Protein AF-A0A2Z6NUK2-F1 (afdb_monomer)

Radius of gyration: 23.79 Å; Cα contacts (8 Å, |Δi|>4): 166; chains: 1; bounding box: 54×55×74 Å

Foldseek 3Di:
DLVVVLVVCQVPPLEEAEAEQVLVLQFDDDPPDDPVSVVVNVVNVVSLVVQVPDPPRNYHYHYYHLCPVRGDPVVVVSCPDDDDDAADDLVRQLVLLCVLCVPFQADPPAPSSVLSVLCPQDHSVNSNVLVVQLVVPQVVVQVVCVVVVHDDDDRHHRYNVSSVVSSVVDDDPNPSNVVVVVVDDDDDDDDCVVVRVVVVVVVVVCVVVVSVVVVPPVVDDD

Nearest PDB structures (foldseek):
  8vxt-assembly1_A  TM=8.310E-01  e=5.175E-15  Mus musculus
  7upt-assembly1_E  TM=9.166E-01  e=1.001E-12  Homo sapiens
  8dav-assembly1_E  TM=8.678E-01  e=1.759E-11  Saccharomyces cerevisiae
  6ugf-assembly1_D  TM=8.007E-01  e=2.498E-11  Caenorhabditis elegans
  8u9q-assembly1_F  TM=8.009E-01  e=1.232E-08  Saccharomyces cerevisiae

Solvent-accessible surface area (backbone atoms only — not comparable to full-atom values): 13387 Å² total; per-residue (Å²): 113,65,67,58,54,54,52,47,38,64,73,55,54,75,30,77,49,78,38,71,53,36,38,81,69,50,31,50,92,52,97,81,62,52,69,69,55,57,51,50,46,51,52,48,53,56,54,51,54,54,44,76,68,37,90,82,52,50,64,48,80,46,74,40,64,97,42,73,87,48,38,28,68,79,55,52,70,73,46,87,77,81,82,88,85,74,80,59,52,56,66,54,41,22,50,51,52,49,61,75,46,64,90,50,67,56,51,97,81,55,59,44,63,62,55,20,62,76,48,72,85,43,47,74,66,54,51,51,53,37,53,56,52,17,55,44,50,38,50,51,51,45,55,56,37,46,76,69,73,41,92,68,75,78,65,60,58,44,47,57,68,34,48,53,52,28,53,77,69,54,80,82,81,65,67,70,65,54,58,56,60,66,74,67,71,75,86,83,83,76,97,57,61,67,58,51,54,52,47,48,53,49,50,51,48,48,51,55,47,51,69,51,51,65,61,61,63,81,75,68,79,136

Secondary structure (DSSP, 8-state):
-HHHHHHHHHHT-SEEEEESSHHHHHBPPPTT--HHHHHHHHHHHHHHHHHHH-TT--EEEEE--S-GGGB-HHHHTT--------PPPHHHHHHHHHHHTTTS-B-TT--HHHHHHHTTT--HHHHHHHHHHHHHHHHHHHHHHHHTT----SPPPBPHHHHHHHHHHPPP--HHHHHHHHH---S---S-HHHHHHHHHHHHHHHHHHHHHHHHHTT---

Sequence (222 aa):
MMTAVFSLAHKLQPAIIFIDEVDSFLGQRRQSDHEALLNMKTEFMALWDGFTTDPNARVMVLAATNRPSELDEAILRRFPQSFEIGMPNQKERAEILKIILKDERVEDNIDFGSIARSCKGYTGSDLFDLCKKAAYFPIRELLDYEKKGKQSPEPRPLSQLDLEKALSTSRKTTVAANEYCRMNQPSSSGDSGDYQVQAAINEFSKLMISQMINLQSDSQDP

Organism: Trifolium subterraneum (NCBI:txid3900)

pLDDT: mean 78.57, std 16.5, range [34.69, 95.06]

Structure (mmCIF, N/CA/C/O backbone):
data_AF-A0A2Z6NUK2-F1
#
_entry.id   AF-A0A2Z6NUK2-F1
#
loop_
_atom_site.group_PDB
_atom_site.id
_atom_site.type_symbol
_atom_site.label_atom_id
_atom_site.label_alt_id
_atom_site.label_comp_id
_atom_site.label_asym_id
_atom_site.label_entity_id
_atom_site.label_seq_id
_atom_site.pdbx_PDB_ins_code
_atom_site.Cartn_x
_atom_site.Cartn_y
_atom_site.Cartn_z
_atom_site.occupancy
_atom_site.B_iso_or_equiv
_atom_site.auth_seq_id
_atom_site.auth_comp_id
_atom_site.auth_asym_id
_atom_site.auth_atom_id
_atom_site.pdbx_PDB_model_num
ATOM 1 N N . MET A 1 1 ? 24.092 -10.703 -10.864 1.00 69.69 1 MET A N 1
ATOM 2 C CA . MET A 1 1 ? 22.912 -11.049 -10.025 1.00 69.69 1 MET A CA 1
ATOM 3 C C . MET A 1 1 ? 21.627 -10.827 -10.815 1.00 69.69 1 MET A C 1
ATOM 5 O O . MET A 1 1 ? 20.825 -11.748 -10.897 1.00 69.69 1 MET A O 1
ATOM 9 N N . MET A 1 2 ? 21.487 -9.670 -11.472 1.00 80.62 2 MET A N 1
ATOM 10 C CA . MET A 1 2 ? 20.384 -9.346 -12.388 1.00 80.62 2 MET A CA 1
ATOM 11 C C . MET A 1 2 ? 20.137 -10.413 -13.461 1.00 80.62 2 MET A C 1
ATOM 13 O O . MET A 1 2 ? 19.016 -10.897 -13.596 1.00 80.62 2 MET A O 1
ATOM 17 N N . THR A 1 3 ? 21.191 -10.871 -14.143 1.00 83.31 3 THR A N 1
ATOM 18 C CA . THR A 1 3 ? 21.080 -11.933 -15.161 1.00 83.31 3 THR A CA 1
ATOM 19 C C . THR A 1 3 ? 20.376 -13.202 -14.653 1.00 83.31 3 THR A C 1
ATOM 21 O O . THR A 1 3 ? 19.592 -13.809 -15.379 1.00 83.31 3 THR A O 1
ATOM 24 N N . ALA A 1 4 ? 20.607 -13.604 -13.397 1.00 87.00 4 ALA A N 1
ATOM 25 C CA . ALA A 1 4 ? 19.989 -14.805 -12.836 1.00 87.00 4 ALA A CA 1
ATOM 26 C C . ALA A 1 4 ? 18.479 -14.625 -12.615 1.00 87.00 4 ALA A C 1
ATOM 28 O O . ALA A 1 4 ? 17.711 -15.529 -12.935 1.00 87.00 4 ALA A O 1
ATOM 29 N N . VAL A 1 5 ? 18.056 -13.453 -12.125 1.00 87.69 5 VAL A N 1
ATOM 30 C CA . VAL A 1 5 ? 16.640 -13.118 -11.894 1.00 87.69 5 VAL A CA 1
ATOM 31 C C . VAL A 1 5 ? 15.873 -13.112 -13.211 1.00 87.69 5 VAL A C 1
ATOM 33 O O . VAL A 1 5 ? 14.851 -13.781 -13.336 1.00 87.69 5 VAL A O 1
ATOM 36 N N . PHE A 1 6 ? 16.402 -12.421 -14.219 1.00 87.44 6 PHE A N 1
ATOM 37 C CA . PHE A 1 6 ? 15.766 -12.348 -15.530 1.00 87.44 6 PHE A CA 1
ATOM 38 C C . PHE A 1 6 ? 15.773 -13.694 -16.259 1.00 87.44 6 PHE A C 1
ATOM 40 O O . PHE A 1 6 ? 14.757 -14.086 -16.824 1.00 87.44 6 PHE A O 1
ATOM 47 N N . SER A 1 7 ? 16.867 -14.459 -16.195 1.00 87.75 7 SER A N 1
ATOM 48 C CA . SER A 1 7 ? 16.899 -15.813 -16.764 1.00 87.75 7 SER A CA 1
ATOM 49 C C . SER A 1 7 ? 15.894 -16.747 -16.083 1.00 87.75 7 SER A C 1
ATOM 51 O O . SER A 1 7 ? 15.249 -17.552 -16.754 1.00 87.75 7 SER A O 1
ATOM 53 N N . LEU A 1 8 ? 15.722 -16.629 -14.764 1.00 90.06 8 LEU A N 1
ATOM 54 C CA . LEU A 1 8 ? 14.722 -17.393 -14.027 1.00 90.06 8 LEU A CA 1
ATOM 55 C C . LEU A 1 8 ? 13.302 -16.993 -14.439 1.00 90.06 8 LEU A C 1
ATOM 57 O O . LEU A 1 8 ? 12.508 -17.869 -14.771 1.00 90.06 8 LEU A O 1
ATOM 61 N N . ALA A 1 9 ? 13.005 -15.693 -14.490 1.00 89.00 9 ALA A N 1
ATOM 62 C CA . ALA A 1 9 ? 11.717 -15.185 -14.955 1.00 89.00 9 ALA A CA 1
ATOM 63 C C . ALA A 1 9 ? 11.413 -15.644 -16.389 1.00 89.00 9 ALA A C 1
ATOM 65 O O . ALA A 1 9 ? 10.289 -16.044 -16.673 1.00 89.00 9 ALA A O 1
ATOM 66 N N . HIS A 1 10 ? 12.427 -15.678 -17.264 1.00 86.12 10 HIS A N 1
ATOM 67 C CA . HIS A 1 10 ? 12.291 -16.182 -18.629 1.00 86.12 10 HIS A CA 1
ATOM 68 C C . HIS A 1 10 ? 11.924 -17.673 -18.677 1.00 86.12 10 HIS A C 1
ATOM 70 O O . HIS A 1 10 ? 11.117 -18.082 -19.503 1.00 86.12 10 HIS A O 1
ATOM 76 N N . LYS A 1 11 ? 12.513 -18.496 -17.805 1.00 89.38 11 LYS A N 1
ATOM 77 C CA . LYS A 1 11 ? 12.247 -19.944 -17.760 1.00 89.38 11 LYS A CA 1
ATOM 78 C C . LYS A 1 11 ? 10.913 -20.288 -17.101 1.00 89.38 11 LYS A C 1
ATOM 80 O O . LYS A 1 11 ? 10.336 -21.319 -17.423 1.00 89.38 11 LYS A O 1
ATOM 85 N N . LEU A 1 12 ? 10.448 -19.450 -16.177 1.00 90.50 12 LEU A N 1
ATOM 86 C CA . LEU A 1 12 ? 9.219 -19.654 -15.404 1.00 90.50 12 LEU A CA 1
ATOM 87 C C . LEU A 1 12 ? 8.011 -18.904 -15.981 1.00 90.50 12 LEU A C 1
ATOM 89 O O . LEU A 1 12 ? 7.042 -18.662 -15.270 1.00 90.50 12 LEU A O 1
ATOM 93 N N . GLN A 1 13 ? 8.064 -18.512 -17.253 1.00 86.50 13 GLN A N 1
ATOM 94 C CA . GLN A 1 13 ? 6.988 -17.759 -17.889 1.00 86.50 13 GLN A CA 1
ATOM 95 C C . GLN A 1 13 ? 5.645 -18.514 -17.860 1.00 86.50 13 GLN A C 1
ATOM 97 O O . GLN A 1 13 ? 5.606 -19.687 -18.246 1.00 86.50 13 GLN A O 1
ATOM 102 N N . PRO A 1 14 ? 4.523 -17.839 -17.537 1.00 90.56 14 PRO A N 1
ATOM 103 C CA . PRO A 1 14 ? 4.381 -16.391 -17.335 1.00 90.56 14 PRO A CA 1
ATOM 104 C C . PRO A 1 14 ? 4.862 -15.911 -15.952 1.00 90.56 14 PRO A C 1
ATOM 106 O O . PRO A 1 14 ? 4.519 -16.507 -14.935 1.00 90.56 14 PRO A O 1
ATOM 109 N N . ALA A 1 15 ? 5.628 -14.812 -15.906 1.00 89.94 15 ALA A N 1
ATOM 110 C CA . ALA A 1 15 ? 6.232 -14.301 -14.668 1.00 89.94 15 ALA A CA 1
ATOM 111 C C . ALA A 1 15 ? 6.078 -12.779 -14.504 1.00 89.94 15 ALA A C 1
ATOM 113 O O . ALA A 1 15 ? 6.100 -12.030 -15.481 1.00 89.94 15 ALA A O 1
ATOM 114 N N . ILE A 1 16 ? 5.969 -12.318 -13.254 1.00 90.62 16 ILE A N 1
ATOM 115 C CA . ILE A 1 16 ? 5.949 -10.893 -12.893 1.00 90.62 16 ILE A CA 1
ATOM 116 C C . ILE A 1 16 ? 7.190 -10.579 -12.057 1.00 90.62 16 ILE A C 1
ATOM 118 O O . ILE A 1 16 ? 7.448 -11.238 -11.050 1.00 90.62 16 ILE A O 1
ATOM 122 N N . ILE A 1 17 ? 7.942 -9.557 -12.461 1.00 89.88 17 ILE A N 1
ATOM 123 C CA . ILE A 1 17 ? 9.053 -8.987 -11.696 1.00 89.88 17 ILE A CA 1
ATOM 124 C C . ILE A 1 17 ? 8.545 -7.698 -11.052 1.00 89.88 17 ILE A C 1
ATOM 126 O O . ILE A 1 17 ? 8.207 -6.758 -11.764 1.00 89.88 17 ILE A O 1
ATOM 130 N N . PHE A 1 18 ? 8.488 -7.649 -9.720 1.00 92.31 18 PHE A N 1
ATOM 131 C CA . PHE A 1 18 ? 8.084 -6.457 -8.970 1.00 92.31 18 PHE A CA 1
ATOM 132 C C . PHE A 1 18 ? 9.299 -5.760 -8.348 1.00 92.31 18 PHE A C 1
ATOM 134 O O . PHE A 1 18 ? 10.122 -6.410 -7.701 1.00 92.31 18 PHE A O 1
ATOM 141 N N . ILE A 1 19 ? 9.398 -4.447 -8.548 1.00 90.56 19 ILE A N 1
ATOM 142 C CA . ILE A 1 19 ? 10.489 -3.594 -8.070 1.00 90.56 19 ILE A CA 1
ATOM 143 C C . ILE A 1 19 ? 9.889 -2.466 -7.232 1.00 90.56 19 ILE A C 1
ATOM 145 O O . ILE A 1 19 ? 9.321 -1.518 -7.772 1.00 90.56 19 ILE A O 1
ATOM 149 N N . ASP A 1 20 ? 10.016 -2.563 -5.915 1.00 92.25 20 ASP A N 1
ATOM 150 C CA . ASP A 1 20 ? 9.614 -1.482 -5.015 1.00 92.25 20 ASP A CA 1
ATOM 151 C C . ASP A 1 20 ? 10.727 -0.436 -4.871 1.00 92.25 20 ASP A C 1
ATOM 153 O O . ASP A 1 20 ? 11.903 -0.748 -5.074 1.00 92.25 20 ASP A O 1
ATOM 157 N N . GLU A 1 21 ? 10.350 0.798 -4.539 1.00 89.81 21 GLU A N 1
ATOM 158 C CA . GLU A 1 21 ? 11.254 1.949 -4.390 1.00 89.81 21 GLU A CA 1
ATOM 159 C C . GLU A 1 21 ? 12.246 2.082 -5.556 1.00 89.81 21 GLU A C 1
ATOM 161 O O . GLU A 1 21 ? 13.461 2.224 -5.374 1.00 89.81 21 GLU A O 1
ATOM 166 N N . VAL A 1 22 ? 11.729 2.012 -6.788 1.00 89.44 22 VAL A N 1
ATOM 167 C CA . VAL A 1 22 ? 12.5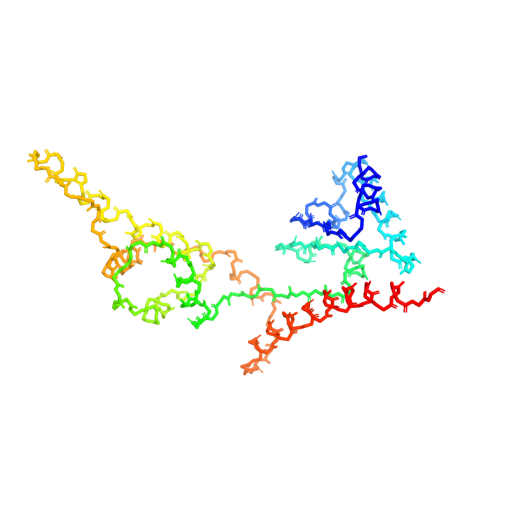61 1.969 -7.997 1.00 89.44 22 VAL A CA 1
ATOM 168 C C . VAL A 1 22 ? 13.443 3.215 -8.162 1.00 89.44 22 VAL A C 1
ATOM 170 O O . VAL A 1 22 ? 14.478 3.148 -8.814 1.00 89.44 22 VAL A O 1
ATOM 173 N N . ASP A 1 23 ? 13.107 4.331 -7.519 1.00 87.69 23 ASP A N 1
ATOM 174 C CA . ASP A 1 23 ? 13.924 5.547 -7.427 1.00 87.69 23 ASP A CA 1
ATOM 175 C C . ASP A 1 23 ? 15.264 5.330 -6.712 1.00 87.69 23 ASP A C 1
ATOM 177 O O . ASP A 1 23 ? 16.271 5.921 -7.105 1.00 87.69 23 ASP A O 1
ATOM 181 N N . SER A 1 24 ? 15.323 4.417 -5.740 1.00 84.62 24 SER A N 1
ATOM 182 C CA . SER A 1 24 ? 16.571 4.064 -5.052 1.00 84.62 24 SER A CA 1
ATOM 183 C C . SER A 1 24 ? 17.572 3.357 -5.975 1.00 84.62 24 SER A C 1
ATOM 185 O O . SER A 1 24 ? 18.786 3.537 -5.846 1.00 84.62 24 SER A O 1
ATOM 187 N N . PHE A 1 25 ? 17.065 2.579 -6.938 1.00 82.50 25 PHE A N 1
ATOM 188 C CA . PHE A 1 25 ? 17.871 1.755 -7.833 1.00 82.50 25 PHE A CA 1
ATOM 189 C C . PHE A 1 25 ? 18.054 2.366 -9.225 1.00 82.50 25 PHE A C 1
ATOM 191 O O . PHE A 1 25 ? 19.129 2.226 -9.797 1.00 82.50 25 PHE A O 1
ATOM 198 N N . LEU A 1 26 ? 17.045 3.051 -9.767 1.00 83.44 26 LEU A N 1
ATOM 199 C CA . LEU A 1 26 ? 16.978 3.597 -11.133 1.00 83.44 26 LEU A CA 1
ATOM 200 C C . LEU A 1 26 ? 16.838 5.131 -11.159 1.00 83.44 26 LEU A C 1
ATOM 202 O O . LEU A 1 26 ? 16.484 5.710 -12.187 1.00 83.44 26 LEU A O 1
ATOM 206 N N . GLY A 1 27 ? 17.135 5.798 -10.043 1.00 81.94 27 GLY A N 1
ATOM 207 C CA . GLY A 1 27 ? 17.171 7.255 -9.969 1.00 81.94 27 GLY A CA 1
ATOM 208 C C . GLY A 1 27 ? 18.226 7.895 -10.882 1.00 81.94 27 GLY A C 1
ATOM 209 O O . GLY A 1 27 ? 19.166 7.235 -11.351 1.00 81.94 27 GLY A O 1
ATOM 210 N N . GLN A 1 28 ? 18.087 9.203 -11.099 1.00 79.75 28 GLN A N 1
ATOM 211 C CA . GLN A 1 28 ? 19.020 10.040 -11.856 1.00 79.75 28 GLN A CA 1
ATOM 212 C C . GLN A 1 28 ? 20.464 9.842 -11.384 1.00 79.75 28 GLN A C 1
ATOM 214 O O . GLN A 1 28 ? 20.733 9.658 -10.196 1.00 79.75 28 GLN A O 1
ATOM 219 N N . ARG A 1 29 ? 21.412 9.900 -12.326 1.00 72.06 29 ARG A N 1
ATOM 220 C CA . ARG A 1 29 ? 22.841 9.731 -12.030 1.00 72.06 29 ARG A CA 1
ATOM 221 C C . ARG A 1 29 ? 23.315 10.821 -11.071 1.00 72.06 29 ARG A C 1
ATOM 223 O O . ARG A 1 29 ? 23.330 11.997 -11.433 1.00 72.06 29 ARG A O 1
ATOM 230 N N . ARG A 1 30 ? 23.761 10.432 -9.876 1.00 72.19 30 ARG A N 1
ATOM 231 C CA . ARG A 1 30 ? 24.427 11.343 -8.933 1.00 72.19 30 ARG A CA 1
ATOM 232 C C . ARG A 1 30 ? 25.939 11.163 -9.043 1.00 72.19 30 ARG A C 1
ATOM 234 O O . ARG A 1 30 ? 26.420 10.056 -9.255 1.00 72.19 30 ARG A O 1
ATOM 241 N N . GLN A 1 31 ? 26.712 12.238 -8.867 1.00 63.62 31 GLN A N 1
ATOM 242 C CA . GLN A 1 31 ? 28.188 12.166 -8.862 1.00 63.62 31 GLN A CA 1
ATOM 243 C C . GLN A 1 31 ? 28.744 11.253 -7.753 1.00 63.62 31 GLN A C 1
ATOM 245 O O . GLN A 1 31 ? 29.891 10.830 -7.826 1.00 63.62 31 GLN A O 1
ATOM 250 N N . SER A 1 32 ? 27.932 10.944 -6.738 1.00 67.69 32 SER A N 1
ATOM 251 C CA . SER A 1 32 ? 28.247 10.022 -5.646 1.00 67.69 32 SER A CA 1
ATOM 252 C C . SER A 1 32 ? 27.884 8.559 -5.927 1.00 67.69 32 SER A C 1
ATOM 254 O O . SER A 1 32 ? 28.100 7.719 -5.054 1.00 67.69 32 SER A O 1
ATOM 256 N N . ASP A 1 33 ? 27.280 8.244 -7.078 1.00 70.50 33 ASP A N 1
ATOM 257 C CA . ASP A 1 33 ? 26.884 6.871 -7.391 1.00 70.50 33 ASP A CA 1
ATOM 258 C C . ASP A 1 33 ? 28.135 6.000 -7.559 1.00 70.50 33 ASP A C 1
ATOM 260 O O . ASP A 1 33 ? 29.036 6.301 -8.340 1.00 70.50 33 ASP A O 1
ATOM 264 N N . HIS A 1 34 ? 28.186 4.894 -6.818 1.00 78.75 34 HIS A N 1
ATOM 265 C CA . HIS A 1 34 ? 29.261 3.916 -6.942 1.00 78.75 34 HIS A CA 1
ATOM 266 C C . HIS A 1 34 ? 29.232 3.275 -8.339 1.00 78.75 34 HIS A C 1
ATOM 268 O O . HIS A 1 34 ? 28.158 2.921 -8.831 1.00 78.75 34 HIS A O 1
ATOM 274 N N . GLU A 1 35 ? 30.397 3.033 -8.950 1.00 81.06 35 GLU A N 1
ATOM 275 C CA . GLU A 1 35 ? 30.501 2.391 -10.276 1.00 81.06 35 GLU A CA 1
ATOM 276 C C . GLU A 1 35 ? 29.743 1.054 -10.346 1.00 81.06 35 GLU A C 1
ATOM 278 O O . GLU A 1 35 ? 29.128 0.724 -11.360 1.00 81.06 35 GLU A O 1
ATOM 283 N N . ALA A 1 36 ? 29.702 0.313 -9.235 1.00 79.88 36 ALA A N 1
ATOM 284 C CA . ALA A 1 36 ? 28.931 -0.921 -9.118 1.00 79.88 36 ALA A CA 1
ATOM 285 C C . ALA A 1 36 ? 27.423 -0.715 -9.364 1.00 79.88 36 ALA A C 1
ATOM 287 O O . ALA A 1 36 ? 26.795 -1.531 -10.039 1.00 79.88 36 ALA A O 1
ATOM 288 N N . LEU A 1 37 ? 26.840 0.378 -8.859 1.00 80.94 37 LEU A N 1
ATOM 289 C CA . LEU A 1 37 ? 25.422 0.695 -9.049 1.00 80.94 37 LEU A CA 1
ATOM 290 C C . LEU A 1 37 ? 25.132 1.072 -10.506 1.00 80.94 37 LEU A C 1
ATOM 292 O O . LEU A 1 37 ? 24.128 0.636 -11.065 1.00 80.94 37 LEU A O 1
ATOM 296 N N . LEU A 1 38 ? 26.036 1.820 -11.145 1.00 81.38 38 LEU A N 1
ATOM 297 C CA . LEU A 1 38 ? 25.925 2.187 -12.561 1.00 81.38 38 LEU A CA 1
ATOM 298 C C . LEU A 1 38 ? 25.988 0.957 -13.478 1.00 81.38 38 LEU A C 1
ATOM 300 O O . LEU A 1 38 ? 25.200 0.843 -14.422 1.00 81.38 38 LEU A O 1
ATOM 304 N N . ASN A 1 39 ? 26.876 0.011 -13.171 1.00 83.75 39 ASN A N 1
ATOM 305 C CA . ASN A 1 39 ? 26.972 -1.250 -13.902 1.00 83.75 39 ASN A CA 1
ATOM 306 C C . ASN A 1 39 ? 25.698 -2.090 -13.738 1.00 83.75 39 ASN A C 1
ATOM 308 O O . ASN A 1 39 ? 25.183 -2.606 -14.727 1.00 83.75 39 ASN A O 1
ATOM 312 N N . MET A 1 40 ? 25.131 -2.158 -12.528 1.00 84.75 40 MET A N 1
ATOM 313 C CA . MET A 1 40 ? 23.860 -2.856 -12.291 1.00 84.75 40 MET A CA 1
ATOM 314 C C . MET A 1 40 ? 22.672 -2.195 -13.004 1.00 84.75 40 MET A C 1
ATOM 316 O O . MET A 1 40 ? 21.863 -2.908 -13.593 1.00 84.75 40 MET A O 1
ATOM 320 N N . LYS A 1 41 ? 22.579 -0.854 -13.005 1.00 84.38 41 LYS A N 1
ATOM 321 C CA . LYS A 1 41 ? 21.574 -0.097 -13.780 1.00 84.38 41 LYS A CA 1
ATOM 322 C C . LYS A 1 41 ? 21.663 -0.439 -15.272 1.00 84.38 41 LYS A C 1
ATOM 324 O O . LYS A 1 41 ? 20.650 -0.690 -15.917 1.00 84.38 41 LYS A O 1
ATOM 329 N N . THR A 1 42 ? 22.879 -0.487 -15.815 1.00 85.31 42 THR A N 1
ATOM 330 C CA . THR A 1 42 ? 23.112 -0.798 -17.234 1.00 85.31 42 THR A CA 1
ATOM 331 C C . THR A 1 42 ? 22.769 -2.255 -17.564 1.00 85.31 42 THR A C 1
ATOM 333 O O . THR A 1 42 ? 22.100 -2.506 -18.564 1.00 85.31 42 THR A O 1
ATOM 336 N N . GLU A 1 43 ? 23.164 -3.208 -16.710 1.00 88.06 43 GLU A N 1
ATOM 337 C CA . GLU A 1 43 ? 22.818 -4.632 -16.862 1.00 88.06 43 GLU A CA 1
ATOM 338 C C . GLU A 1 43 ? 21.296 -4.833 -16.836 1.00 88.06 43 GLU A C 1
ATOM 340 O O . GLU A 1 43 ? 20.753 -5.529 -17.691 1.00 88.06 43 GLU A O 1
ATOM 345 N N . PHE A 1 44 ? 20.596 -4.177 -15.904 1.00 88.19 44 PHE A N 1
ATOM 346 C CA . PHE A 1 44 ? 19.136 -4.213 -15.813 1.00 88.19 44 PHE A CA 1
ATOM 347 C C . PHE A 1 44 ? 18.467 -3.756 -17.111 1.00 88.19 44 PHE A C 1
ATOM 349 O O . PHE A 1 44 ? 17.599 -4.448 -17.634 1.00 88.19 44 PHE A O 1
ATOM 356 N N . MET A 1 45 ? 18.905 -2.618 -17.651 1.00 85.62 45 MET A N 1
ATOM 357 C CA . MET A 1 45 ? 18.345 -2.045 -18.877 1.00 85.62 45 MET A CA 1
ATOM 358 C C . MET A 1 45 ? 18.564 -2.945 -20.090 1.00 85.62 45 MET A C 1
ATOM 360 O O . MET A 1 45 ? 17.635 -3.167 -20.860 1.00 85.62 45 MET A O 1
ATOM 364 N N . ALA A 1 46 ? 19.768 -3.506 -20.231 1.00 87.00 46 ALA A N 1
ATOM 365 C CA . ALA A 1 46 ? 20.083 -4.419 -21.324 1.00 87.00 46 ALA A CA 1
ATOM 366 C C . ALA A 1 46 ? 19.247 -5.707 -21.259 1.00 87.00 46 ALA A C 1
ATOM 368 O O . ALA A 1 46 ? 18.759 -6.184 -22.281 1.00 87.00 46 ALA A O 1
ATOM 369 N N . LEU A 1 47 ? 19.063 -6.264 -20.057 1.00 86.44 47 LEU A N 1
ATOM 370 C CA . LEU A 1 47 ? 18.249 -7.464 -19.868 1.00 86.44 47 LEU A CA 1
ATOM 371 C C . LEU A 1 47 ? 16.774 -7.184 -20.129 1.00 86.44 47 LEU A C 1
ATOM 373 O O . LEU A 1 47 ? 16.129 -7.982 -20.802 1.00 86.44 47 LEU A O 1
ATOM 377 N N . TRP A 1 48 ? 16.252 -6.057 -19.645 1.00 85.12 48 TRP A N 1
ATOM 378 C CA . TRP A 1 48 ? 14.862 -5.676 -19.868 1.00 85.12 48 TRP A CA 1
ATOM 379 C C . TRP A 1 48 ? 14.561 -5.467 -21.358 1.00 85.12 48 TRP A C 1
ATOM 381 O O . TRP A 1 48 ? 13.586 -6.028 -21.858 1.00 85.12 48 TRP A O 1
ATOM 391 N N . ASP A 1 49 ? 15.438 -4.776 -22.093 1.00 81.75 49 ASP A N 1
ATOM 392 C CA . ASP A 1 49 ? 15.297 -4.605 -23.547 1.00 81.75 49 ASP A CA 1
ATOM 393 C C . ASP A 1 49 ? 15.290 -5.964 -24.294 1.00 81.75 49 ASP A C 1
ATOM 395 O O . ASP A 1 49 ? 14.651 -6.117 -25.338 1.00 81.75 49 ASP A O 1
ATOM 399 N N . GLY A 1 50 ? 15.939 -6.990 -23.731 1.00 77.44 50 GLY A N 1
ATOM 400 C CA . GLY A 1 50 ? 15.897 -8.361 -24.246 1.00 77.44 50 GLY A CA 1
ATOM 401 C C . GLY A 1 50 ? 14.510 -9.013 -24.183 1.00 77.44 50 GLY A C 1
ATOM 402 O O . GLY A 1 50 ? 14.149 -9.745 -25.101 1.00 77.44 50 GLY A O 1
ATOM 403 N N . PHE A 1 51 ? 13.706 -8.724 -23.152 1.00 73.50 51 PHE A N 1
ATOM 404 C CA . PHE A 1 51 ? 12.336 -9.251 -23.031 1.00 73.50 51 PHE A CA 1
ATOM 405 C C . PHE A 1 51 ? 11.329 -8.481 -23.871 1.00 73.50 51 PHE A C 1
ATOM 407 O O . PHE A 1 51 ? 10.375 -9.070 -24.357 1.00 73.50 51 PHE A O 1
ATOM 414 N N . THR A 1 52 ? 11.519 -7.173 -24.045 1.00 67.00 52 THR A N 1
ATOM 415 C CA . THR A 1 52 ? 10.598 -6.357 -24.851 1.00 67.00 52 THR A CA 1
ATOM 416 C C . THR A 1 52 ? 10.751 -6.614 -26.348 1.00 67.00 52 THR A C 1
ATOM 418 O O . THR A 1 52 ? 9.812 -6.377 -27.105 1.00 67.00 52 THR A O 1
ATOM 421 N N . THR A 1 53 ? 11.915 -7.110 -26.775 1.00 72.50 53 THR A N 1
ATOM 422 C CA . THR A 1 53 ? 12.203 -7.431 -28.180 1.00 72.50 53 THR A CA 1
ATOM 423 C C . THR A 1 53 ? 11.741 -8.839 -28.573 1.00 72.50 53 THR A C 1
ATOM 425 O O . THR A 1 53 ? 11.468 -9.080 -29.748 1.00 72.50 53 THR A O 1
ATOM 428 N N . ASP A 1 54 ? 11.644 -9.770 -27.619 1.00 77.31 54 ASP A N 1
ATOM 429 C CA . ASP A 1 54 ? 11.170 -11.133 -27.869 1.00 77.31 54 ASP A CA 1
ATOM 430 C C . ASP A 1 54 ? 9.631 -11.190 -27.796 1.00 77.31 54 ASP A C 1
ATOM 432 O O . ASP A 1 54 ? 9.069 -11.092 -26.703 1.00 77.31 54 ASP A O 1
ATOM 436 N N . PRO A 1 55 ? 8.917 -11.381 -28.922 1.00 72.25 55 PRO A N 1
ATOM 437 C CA . PRO A 1 55 ? 7.454 -11.429 -28.925 1.00 72.25 55 PRO A CA 1
ATOM 438 C C . PRO A 1 55 ? 6.886 -12.623 -28.141 1.00 72.25 55 PRO A C 1
ATOM 440 O O . PRO A 1 55 ? 5.713 -12.601 -27.775 1.00 72.25 55 PRO A O 1
ATOM 443 N N . ASN A 1 56 ? 7.700 -13.648 -27.863 1.00 76.12 56 ASN A N 1
ATOM 444 C CA . ASN A 1 56 ? 7.291 -14.826 -27.099 1.00 76.12 56 ASN A CA 1
ATOM 445 C C . ASN A 1 56 ? 7.551 -14.677 -25.593 1.00 76.12 56 ASN A C 1
ATOM 447 O O . ASN A 1 56 ? 7.122 -15.527 -24.810 1.00 76.12 56 ASN A O 1
ATOM 451 N N . ALA A 1 57 ? 8.246 -13.619 -25.167 1.00 79.81 57 ALA A N 1
ATOM 452 C CA . ALA A 1 57 ? 8.550 -13.396 -23.767 1.00 79.81 57 ALA A CA 1
ATOM 453 C C . ALA A 1 57 ? 7.319 -12.906 -22.988 1.00 79.81 57 ALA A C 1
ATOM 455 O O . ALA A 1 57 ? 6.850 -11.781 -23.136 1.00 79.81 57 ALA A O 1
ATOM 456 N N . ARG A 1 58 ? 6.832 -13.743 -22.070 1.00 85.25 58 ARG A N 1
ATOM 457 C CA . ARG A 1 58 ? 5.712 -13.450 -21.158 1.00 85.25 58 ARG A CA 1
ATOM 458 C C . ARG A 1 58 ? 6.211 -13.057 -19.769 1.00 85.25 58 ARG A C 1
ATOM 460 O O . ARG A 1 58 ? 5.926 -13.733 -18.777 1.00 85.25 58 ARG A O 1
ATOM 467 N N . VAL A 1 59 ? 7.008 -11.994 -19.709 1.00 87.06 59 VAL A N 1
ATOM 468 C CA . VAL A 1 59 ? 7.514 -11.427 -18.451 1.00 87.06 59 VAL A CA 1
ATOM 469 C C . VAL A 1 59 ? 7.039 -9.984 -18.321 1.00 87.06 59 VAL A C 1
ATOM 471 O O . VAL A 1 59 ? 7.349 -9.154 -19.171 1.00 87.06 59 VAL A O 1
ATOM 474 N N . MET A 1 60 ? 6.311 -9.676 -17.247 1.00 86.44 60 MET A N 1
ATOM 475 C CA . MET A 1 60 ? 5.857 -8.316 -16.939 1.00 86.44 60 MET A CA 1
ATOM 476 C C . MET A 1 60 ? 6.724 -7.704 -15.837 1.00 86.44 60 MET A C 1
ATOM 478 O O . MET A 1 60 ? 6.933 -8.324 -14.797 1.00 86.44 60 MET A O 1
ATOM 482 N N . VAL A 1 61 ? 7.203 -6.477 -16.045 1.00 88.25 61 VAL A N 1
ATOM 483 C CA . VAL A 1 61 ? 7.930 -5.707 -15.026 1.00 88.25 61 VAL A CA 1
ATOM 484 C C . VAL A 1 61 ? 6.986 -4.672 -14.422 1.00 88.25 61 VAL A C 1
ATOM 486 O O . VAL A 1 61 ? 6.441 -3.834 -15.137 1.00 88.25 61 VAL A O 1
ATOM 489 N N . LEU A 1 62 ? 6.800 -4.731 -13.107 1.00 91.19 62 LEU A N 1
ATOM 490 C CA . LEU A 1 62 ? 6.046 -3.763 -12.318 1.00 91.19 62 LEU A CA 1
ATOM 491 C C . LEU A 1 62 ? 7.004 -3.011 -11.402 1.00 91.19 62 LEU A C 1
ATOM 493 O O . LEU A 1 62 ? 7.850 -3.627 -10.757 1.00 91.19 62 LEU A O 1
ATOM 497 N N . ALA A 1 63 ? 6.849 -1.694 -11.318 1.00 91.56 63 ALA A N 1
ATOM 498 C CA . ALA A 1 63 ? 7.646 -0.867 -10.428 1.00 91.56 63 ALA A CA 1
ATOM 499 C C . ALA A 1 63 ? 6.777 0.093 -9.617 1.00 91.56 63 ALA A C 1
ATOM 501 O O . ALA A 1 63 ? 5.773 0.599 -10.119 1.00 91.56 63 ALA A O 1
ATOM 502 N N . ALA A 1 64 ? 7.186 0.352 -8.377 1.00 92.75 64 ALA A N 1
ATOM 503 C CA . ALA A 1 64 ? 6.572 1.327 -7.487 1.00 92.75 64 ALA A CA 1
ATOM 504 C C . ALA A 1 64 ? 7.608 2.376 -7.060 1.00 92.75 64 ALA A C 1
ATOM 506 O O . ALA A 1 64 ? 8.774 2.061 -6.825 1.00 92.75 64 ALA A O 1
ATOM 507 N N . THR A 1 65 ? 7.196 3.644 -6.991 1.00 91.25 65 THR A N 1
ATOM 508 C CA . THR A 1 65 ? 8.047 4.742 -6.518 1.00 91.25 65 THR A CA 1
ATOM 509 C C . THR A 1 65 ? 7.219 5.807 -5.816 1.00 91.25 65 THR A C 1
ATOM 511 O O . THR A 1 65 ? 6.104 6.120 -6.231 1.00 91.25 65 THR A O 1
ATOM 514 N N . ASN A 1 66 ? 7.813 6.402 -4.785 1.00 90.06 66 ASN A N 1
ATOM 515 C CA . ASN A 1 66 ? 7.299 7.601 -4.132 1.00 90.06 66 ASN A CA 1
ATOM 516 C C . ASN A 1 66 ? 7.959 8.879 -4.669 1.00 90.06 66 ASN A C 1
ATOM 518 O O . ASN A 1 66 ? 7.727 9.942 -4.108 1.00 90.06 66 ASN A O 1
ATOM 522 N N . ARG A 1 67 ? 8.850 8.793 -5.672 1.00 88.38 67 ARG A N 1
ATOM 523 C CA . ARG A 1 67 ? 9.637 9.923 -6.199 1.00 88.38 67 ARG A CA 1
ATOM 524 C C . ARG A 1 67 ? 9.883 9.804 -7.714 1.00 88.38 67 ARG A C 1
ATOM 526 O O . ARG A 1 67 ? 11.024 9.687 -8.155 1.00 88.38 67 ARG A O 1
ATOM 533 N N . PRO A 1 68 ? 8.839 9.888 -8.553 1.00 87.12 68 PRO A N 1
ATOM 534 C CA . PRO A 1 68 ? 8.941 9.757 -10.002 1.00 87.12 68 PRO A CA 1
ATOM 535 C C . PRO A 1 68 ? 9.786 10.872 -10.624 1.00 87.12 68 PRO A C 1
ATOM 537 O O . PRO A 1 68 ? 10.399 10.655 -11.662 1.00 87.12 68 PRO A O 1
ATOM 540 N N . SER A 1 69 ? 9.870 12.043 -9.985 1.00 86.56 69 SER A N 1
ATOM 541 C CA . SER A 1 69 ? 10.743 13.144 -10.410 1.00 86.56 69 SER A CA 1
ATOM 542 C C . SER A 1 69 ? 12.235 12.843 -10.233 1.00 86.56 69 SER A C 1
ATOM 544 O O . SER A 1 69 ? 13.058 13.451 -10.914 1.00 86.56 69 SER A O 1
ATOM 546 N N . GLU A 1 70 ? 12.594 11.910 -9.344 1.00 86.88 70 GLU A N 1
ATOM 547 C CA . GLU A 1 70 ? 13.977 11.470 -9.147 1.00 86.88 70 GLU A CA 1
ATOM 548 C C . GLU A 1 70 ? 14.391 10.369 -10.136 1.00 86.88 70 GLU A C 1
ATOM 550 O O . GLU A 1 70 ? 15.573 10.030 -10.190 1.00 86.88 70 GLU A O 1
ATOM 555 N N . LEU A 1 71 ? 13.467 9.820 -10.935 1.00 86.44 71 LEU A N 1
ATOM 556 C CA . LEU A 1 71 ? 13.774 8.795 -11.935 1.00 86.44 71 LEU A CA 1
ATOM 557 C C . LEU A 1 71 ? 14.442 9.375 -13.187 1.00 86.44 71 LEU A C 1
ATOM 559 O O . LEU A 1 71 ? 14.200 10.512 -13.593 1.00 86.44 71 LEU A O 1
ATOM 563 N N . ASP A 1 72 ? 15.300 8.565 -13.810 1.00 82.38 72 ASP A N 1
ATOM 564 C CA . ASP A 1 72 ? 15.907 8.880 -15.105 1.00 82.38 72 ASP A CA 1
ATOM 565 C C . ASP A 1 72 ? 14.847 8.808 -16.226 1.00 82.38 72 ASP A C 1
ATOM 567 O O . ASP A 1 72 ? 14.072 7.850 -16.313 1.00 82.38 72 ASP A O 1
ATOM 571 N N . GLU A 1 73 ? 14.829 9.792 -17.131 1.00 81.50 73 GLU A N 1
ATOM 572 C CA . GLU A 1 73 ? 13.935 9.802 -18.296 1.00 81.50 73 GLU A CA 1
ATOM 573 C C . GLU A 1 73 ? 14.064 8.534 -19.151 1.00 81.50 73 GLU A C 1
ATOM 575 O O . GLU A 1 73 ? 13.076 8.065 -19.721 1.00 81.50 73 GLU A O 1
ATOM 580 N N . ALA A 1 74 ? 15.265 7.951 -19.245 1.00 82.06 74 ALA A N 1
ATOM 581 C CA . ALA A 1 74 ? 15.487 6.723 -20.006 1.00 82.06 74 ALA A CA 1
ATOM 582 C C . ALA A 1 74 ? 14.706 5.525 -19.434 1.00 82.06 74 ALA A C 1
ATOM 584 O O . ALA A 1 74 ? 14.339 4.615 -20.183 1.00 82.06 74 ALA A O 1
ATOM 585 N N . ILE A 1 75 ? 14.455 5.532 -18.124 1.00 82.50 75 ILE A N 1
ATOM 586 C CA . ILE A 1 75 ? 13.700 4.508 -17.397 1.00 82.50 75 ILE A CA 1
ATOM 587 C C . ILE A 1 75 ? 12.207 4.756 -17.565 1.00 82.50 75 ILE A C 1
ATOM 589 O O . ILE A 1 75 ? 11.470 3.832 -17.896 1.00 82.50 75 ILE A O 1
ATOM 593 N N . LEU A 1 76 ? 11.770 6.011 -17.429 1.00 83.19 76 LEU A N 1
ATOM 594 C CA . LEU A 1 76 ? 10.370 6.390 -17.632 1.00 83.19 76 LEU A CA 1
ATOM 595 C C . LEU A 1 76 ? 9.871 5.998 -19.030 1.00 83.19 76 LEU A C 1
ATOM 597 O O . LEU A 1 76 ? 8.771 5.479 -19.164 1.00 83.19 76 LEU A O 1
ATOM 601 N N . ARG A 1 77 ? 10.707 6.133 -20.069 1.00 83.62 77 ARG A N 1
ATOM 602 C CA . ARG A 1 77 ? 10.368 5.688 -21.437 1.00 83.62 77 ARG A CA 1
ATOM 603 C C . ARG A 1 77 ? 10.148 4.175 -21.568 1.00 83.62 77 ARG A C 1
ATOM 605 O O . ARG A 1 77 ? 9.501 3.750 -22.520 1.00 83.62 77 ARG A O 1
ATOM 612 N N . ARG A 1 78 ? 10.684 3.368 -20.646 1.00 82.81 78 ARG A N 1
ATOM 613 C CA . ARG A 1 78 ? 10.500 1.905 -20.599 1.00 82.81 78 ARG A CA 1
ATOM 614 C C . ARG A 1 78 ? 9.292 1.477 -19.769 1.00 82.81 78 ARG A C 1
ATOM 616 O O . ARG A 1 78 ? 8.883 0.325 -19.855 1.00 82.81 78 ARG A O 1
ATOM 623 N N . PHE A 1 79 ? 8.686 2.407 -19.035 1.00 85.69 79 PHE A N 1
ATOM 624 C CA . PHE A 1 79 ? 7.392 2.240 -18.383 1.00 85.69 79 PHE A CA 1
ATOM 625 C C . PHE A 1 79 ? 6.321 3.007 -19.176 1.00 85.69 79 PHE A C 1
ATOM 627 O O . PHE A 1 79 ? 5.940 4.110 -18.788 1.00 85.69 79 PHE A O 1
ATOM 634 N N . PRO A 1 80 ? 5.819 2.458 -20.302 1.00 81.56 80 PRO A N 1
ATOM 635 C CA . PRO A 1 80 ? 4.842 3.154 -21.143 1.00 81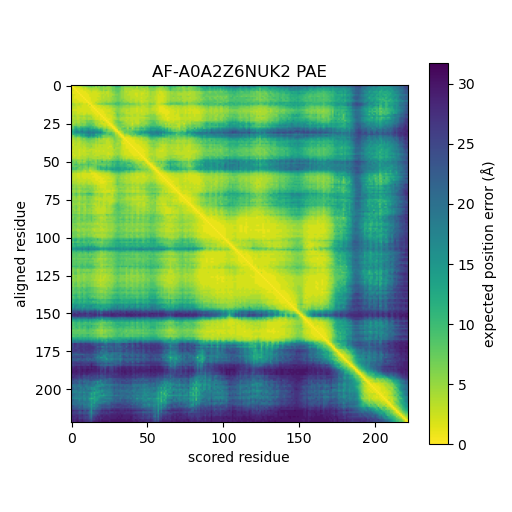.56 80 PRO A CA 1
ATOM 636 C C . PRO A 1 80 ? 3.500 3.381 -20.435 1.00 81.56 80 PRO A C 1
ATOM 638 O O . PRO A 1 80 ? 2.734 4.247 -20.846 1.00 81.56 80 PRO A O 1
ATOM 641 N N . GLN A 1 81 ? 3.209 2.588 -19.401 1.00 87.00 81 GLN A N 1
ATOM 642 C CA . GLN A 1 81 ? 2.024 2.706 -18.562 1.00 87.00 81 GLN A CA 1
ATOM 643 C C . GLN A 1 81 ? 2.466 3.063 -17.145 1.00 87.00 81 GLN A C 1
ATOM 645 O O . GLN A 1 81 ? 3.187 2.298 -16.503 1.00 87.00 81 GLN A O 1
ATOM 650 N N . SER A 1 82 ? 2.030 4.222 -16.664 1.00 86.19 82 SER A N 1
ATOM 651 C CA . SER A 1 82 ? 2.238 4.677 -15.295 1.00 86.19 82 SER A CA 1
ATOM 652 C C . SER A 1 82 ? 0.907 5.134 -14.713 1.00 86.19 82 SER A C 1
ATOM 654 O O . SER A 1 82 ? 0.094 5.766 -15.388 1.00 86.19 82 SER A O 1
ATOM 656 N N . PHE A 1 83 ? 0.671 4.777 -13.454 1.00 88.69 83 PHE A N 1
ATOM 657 C CA . PHE A 1 83 ? -0.564 5.095 -12.749 1.00 88.69 83 PHE A CA 1
ATOM 658 C C . PHE A 1 83 ? -0.225 5.911 -11.510 1.00 88.69 83 PHE A C 1
ATOM 660 O O . PHE A 1 83 ? 0.549 5.472 -10.660 1.00 88.69 83 PHE A O 1
ATOM 667 N N . GLU A 1 84 ? -0.800 7.107 -11.411 1.00 86.81 84 GLU A N 1
ATOM 668 C CA . GLU A 1 84 ? -0.674 7.930 -10.214 1.00 86.81 84 GLU A CA 1
ATOM 669 C C . GLU A 1 84 ? -1.685 7.456 -9.168 1.00 86.81 84 GLU A C 1
ATOM 671 O O . GLU A 1 84 ? -2.895 7.458 -9.399 1.00 86.81 84 GLU A O 1
ATOM 676 N N . ILE A 1 85 ? -1.182 7.038 -8.006 1.00 87.94 85 ILE A N 1
ATOM 677 C CA . ILE A 1 85 ? -2.016 6.626 -6.878 1.00 87.94 85 ILE A CA 1
ATOM 678 C C . ILE A 1 85 ? -2.175 7.828 -5.946 1.00 87.94 85 ILE A C 1
ATOM 680 O O . ILE A 1 85 ? -1.251 8.208 -5.226 1.00 87.94 85 ILE A O 1
ATOM 684 N N . GLY A 1 86 ? -3.356 8.444 -5.990 1.00 87.44 86 GLY A N 1
ATOM 685 C CA . GLY A 1 86 ? -3.708 9.581 -5.144 1.00 87.44 86 GLY A CA 1
ATOM 686 C C . GLY A 1 86 ? -4.114 9.191 -3.719 1.00 87.44 86 GLY A C 1
ATOM 687 O O . GLY A 1 86 ? -4.243 8.020 -3.363 1.00 87.44 86 GLY A O 1
ATOM 688 N N . MET A 1 87 ? -4.363 10.205 -2.885 1.00 88.25 87 MET A N 1
ATOM 689 C CA . MET A 1 87 ? -4.980 9.990 -1.573 1.00 88.25 87 MET A CA 1
ATOM 690 C C . MET A 1 87 ? -6.419 9.477 -1.724 1.00 88.25 87 MET A C 1
ATOM 692 O O . MET A 1 87 ? -7.164 10.026 -2.539 1.00 88.25 87 MET A O 1
ATOM 696 N N . PRO A 1 88 ? -6.855 8.522 -0.882 1.00 91.62 88 PRO A N 1
ATOM 697 C CA . PRO A 1 88 ? -8.181 7.939 -1.006 1.00 91.62 88 PRO A CA 1
ATOM 698 C C . PRO A 1 88 ? -9.276 8.968 -0.712 1.00 91.62 88 PRO A C 1
ATOM 700 O O . PRO A 1 88 ? -9.220 9.733 0.265 1.00 91.62 88 PRO A O 1
ATOM 703 N N . ASN A 1 89 ? -10.318 8.953 -1.534 1.00 91.88 89 ASN A N 1
ATOM 704 C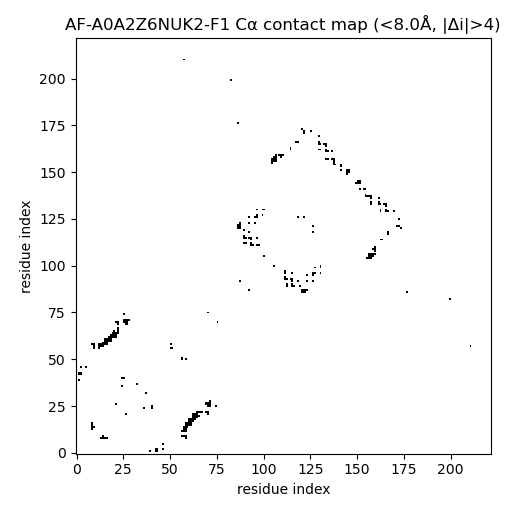 CA . ASN A 1 89 ? -11.538 9.723 -1.383 1.00 91.88 89 ASN A CA 1
ATOM 705 C C . ASN A 1 89 ? -12.379 9.204 -0.193 1.00 91.88 89 ASN A C 1
ATOM 707 O O . ASN A 1 89 ? -12.049 8.226 0.471 1.00 91.88 89 ASN A O 1
ATOM 711 N N . GLN A 1 90 ? -13.471 9.889 0.154 1.00 92.44 90 GLN A N 1
ATOM 712 C CA . GLN A 1 90 ? -14.283 9.495 1.315 1.00 92.44 90 GLN A CA 1
ATOM 713 C C . GLN A 1 90 ? -14.900 8.095 1.194 1.00 92.44 90 GLN A C 1
ATOM 715 O O . GLN A 1 90 ? -14.963 7.385 2.197 1.00 92.44 90 GLN A O 1
ATOM 720 N N . LYS A 1 91 ? -15.362 7.714 0.000 1.00 93.69 91 LYS A N 1
ATOM 721 C CA . LYS A 1 91 ? -15.953 6.396 -0.252 1.00 93.69 91 LYS A CA 1
ATOM 722 C C . LYS A 1 91 ? -14.875 5.317 -0.184 1.00 93.69 91 LYS A C 1
ATOM 724 O O . LYS A 1 91 ? -15.045 4.350 0.544 1.00 93.69 91 LYS A O 1
ATOM 729 N N . GLU A 1 92 ? -13.737 5.542 -0.835 1.00 93.50 92 GLU A N 1
ATOM 730 C CA . GLU A 1 92 ? -12.568 4.657 -0.802 1.00 93.50 92 GLU A CA 1
ATOM 731 C C . GLU A 1 92 ? -12.062 4.450 0.625 1.00 93.50 92 GLU A C 1
ATOM 733 O O . GLU A 1 92 ? -11.816 3.319 1.023 1.00 93.50 92 GLU A O 1
ATOM 738 N N . ARG A 1 93 ? -11.987 5.502 1.452 1.00 95.06 93 ARG A N 1
ATOM 739 C CA . ARG A 1 93 ? -11.631 5.353 2.873 1.00 95.06 93 ARG A CA 1
ATOM 740 C C . ARG A 1 93 ? -12.625 4.476 3.637 1.00 95.06 93 ARG A C 1
ATOM 742 O O . ARG A 1 93 ? -12.201 3.702 4.488 1.00 95.06 93 ARG A O 1
ATOM 749 N N . ALA A 1 94 ? -13.924 4.587 3.355 1.00 94.81 94 ALA A N 1
ATOM 750 C CA . ALA A 1 94 ? -14.928 3.723 3.975 1.00 94.81 94 ALA A CA 1
ATOM 751 C C . ALA A 1 94 ? -14.762 2.260 3.533 1.00 94.81 94 ALA A C 1
ATOM 753 O O . ALA A 1 94 ? -14.860 1.365 4.367 1.00 94.81 94 ALA A O 1
ATOM 754 N N . GLU A 1 95 ? -14.457 2.013 2.258 1.00 95.00 95 GLU A N 1
ATOM 755 C CA . GLU A 1 95 ? -14.164 0.665 1.753 1.00 95.00 95 GLU A CA 1
ATOM 756 C C . GLU A 1 95 ? -12.866 0.097 2.337 1.00 95.00 95 GLU A C 1
ATOM 758 O O . GLU A 1 95 ? -12.848 -1.047 2.781 1.00 95.00 95 GLU A O 1
ATOM 763 N N . ILE A 1 96 ? -11.806 0.902 2.446 1.00 95.06 96 ILE A N 1
ATOM 764 C CA . ILE A 1 96 ? -10.553 0.502 3.101 1.00 95.06 96 ILE A CA 1
ATOM 765 C C . ILE A 1 96 ? -10.822 0.090 4.554 1.00 95.06 96 ILE A C 1
ATOM 767 O O . ILE A 1 96 ? -10.360 -0.965 4.979 1.00 95.06 96 ILE A O 1
ATOM 771 N N . LEU A 1 97 ? -11.611 0.867 5.306 1.00 94.50 97 LEU A N 1
ATOM 772 C CA . LEU A 1 97 ? -11.988 0.520 6.682 1.00 94.50 97 LEU A CA 1
ATOM 773 C C . LEU A 1 97 ? -12.749 -0.812 6.757 1.00 94.50 97 LEU A C 1
ATOM 775 O O . LEU A 1 97 ? -12.455 -1.623 7.634 1.00 94.50 97 LEU A O 1
ATOM 779 N N . LYS A 1 98 ? -13.684 -1.061 5.831 1.00 93.81 98 LYS A N 1
ATOM 780 C CA . LYS A 1 98 ? -14.409 -2.339 5.748 1.00 93.81 98 LYS A CA 1
ATOM 781 C C . LYS A 1 98 ? -13.478 -3.505 5.433 1.00 93.81 98 LYS A C 1
ATOM 783 O O . LYS A 1 98 ? -13.630 -4.560 6.030 1.00 93.81 98 LYS A O 1
ATOM 788 N N . ILE A 1 99 ? -12.530 -3.324 4.512 1.00 94.94 99 ILE A N 1
ATOM 789 C CA . ILE A 1 99 ? -11.561 -4.361 4.135 1.00 94.94 99 ILE A CA 1
ATOM 790 C C . ILE A 1 99 ? -10.647 -4.688 5.316 1.00 94.94 99 ILE A C 1
ATOM 792 O O . ILE A 1 99 ? -10.462 -5.860 5.624 1.00 94.94 99 ILE A O 1
ATOM 796 N N . ILE A 1 100 ? -10.120 -3.669 6.002 1.00 94.25 100 ILE A N 1
ATOM 797 C CA . ILE A 1 100 ? -9.239 -3.849 7.167 1.00 94.25 100 ILE A CA 1
ATOM 798 C C . ILE A 1 100 ? -9.956 -4.607 8.288 1.00 94.25 100 ILE A C 1
ATOM 800 O O . ILE A 1 100 ? -9.345 -5.437 8.951 1.00 94.25 100 ILE A O 1
ATOM 804 N N . LEU A 1 101 ? -11.241 -4.323 8.505 1.00 92.69 101 LEU A N 1
ATOM 805 C CA . LEU A 1 101 ? -12.027 -4.894 9.599 1.00 92.69 101 LEU A CA 1
ATOM 806 C C . LEU A 1 101 ? -12.855 -6.125 9.197 1.00 92.69 101 LEU A C 1
ATOM 808 O O . LEU A 1 101 ? -13.628 -6.622 10.010 1.00 92.69 101 LEU A O 1
ATOM 812 N N . LYS A 1 102 ? -12.708 -6.622 7.964 1.00 90.75 102 LYS A N 1
ATOM 813 C CA . LYS A 1 102 ? -13.535 -7.705 7.412 1.00 90.75 102 LYS A CA 1
ATOM 814 C C . LYS A 1 102 ? -13.431 -9.008 8.206 1.00 90.75 102 LYS A C 1
ATOM 816 O O . LYS A 1 102 ? -14.440 -9.681 8.391 1.00 90.75 102 LYS A O 1
ATOM 821 N N . ASP A 1 103 ? -12.224 -9.346 8.651 1.00 88.00 103 ASP A N 1
ATOM 822 C CA . ASP A 1 103 ? -11.931 -10.597 9.363 1.00 88.00 103 ASP A CA 1
ATOM 823 C C . ASP A 1 103 ? -11.872 -10.401 10.893 1.00 88.00 103 ASP A C 1
ATOM 825 O O . ASP A 1 103 ? -11.512 -11.314 11.634 1.00 88.00 103 ASP A O 1
ATOM 829 N N . GLU A 1 104 ? -12.243 -9.211 11.377 1.00 89.69 104 GLU A N 1
ATOM 830 C CA . GLU A 1 104 ? -12.200 -8.836 12.790 1.00 89.69 104 GLU A CA 1
ATOM 831 C C . GLU A 1 104 ? -13.582 -8.909 13.450 1.00 89.69 104 GLU A C 1
ATOM 833 O O . GLU A 1 104 ? -14.630 -8.802 12.810 1.00 89.69 104 GLU A O 1
ATOM 838 N N . ARG A 1 105 ? -13.601 -9.042 14.781 1.00 89.62 105 ARG A N 1
ATOM 839 C CA . ARG A 1 105 ? -14.851 -9.001 15.557 1.00 89.62 105 ARG A CA 1
ATOM 840 C C . ARG A 1 105 ? -15.313 -7.563 15.738 1.00 89.62 105 ARG A C 1
ATOM 842 O O . ARG A 1 105 ? -14.904 -6.891 16.684 1.00 89.62 105 ARG A O 1
ATOM 849 N N . VAL A 1 106 ? -16.188 -7.115 14.852 1.00 92.44 106 VAL A N 1
ATOM 850 C CA . VAL A 1 106 ? -16.792 -5.779 14.876 1.00 92.44 106 VAL A CA 1
ATOM 851 C C . VAL A 1 106 ? -18.286 -5.832 15.186 1.00 92.44 106 VAL A C 1
ATOM 853 O O . VAL A 1 106 ? -18.935 -6.853 14.976 1.00 92.44 106 VAL A O 1
ATOM 856 N N . GLU A 1 107 ? -18.834 -4.737 15.709 1.00 92.50 107 GLU A N 1
ATOM 857 C CA . GLU A 1 107 ? -20.285 -4.563 15.818 1.00 92.50 107 GLU A CA 1
ATOM 858 C C . GLU A 1 107 ? -20.927 -4.342 14.432 1.00 92.50 107 GLU A C 1
ATOM 860 O O . GLU A 1 107 ? -20.370 -3.653 13.576 1.00 92.50 107 GLU A O 1
ATOM 865 N N . ASP A 1 108 ? -22.133 -4.880 14.221 1.00 84.88 108 ASP A N 1
ATOM 866 C CA . ASP A 1 108 ? -22.835 -4.832 12.923 1.00 84.88 108 ASP A CA 1
ATOM 867 C C . ASP A 1 108 ? -23.287 -3.418 12.507 1.00 84.88 108 ASP A C 1
ATOM 869 O O . ASP A 1 108 ? -23.637 -3.172 11.353 1.00 84.88 108 ASP A O 1
ATOM 873 N N . ASN A 1 109 ? -23.316 -2.472 13.446 1.00 88.44 109 ASN A N 1
ATOM 874 C CA . ASN A 1 109 ? -23.901 -1.139 13.289 1.00 88.44 109 ASN A CA 1
ATOM 875 C C . ASN A 1 109 ? -22.862 -0.012 13.147 1.00 88.44 1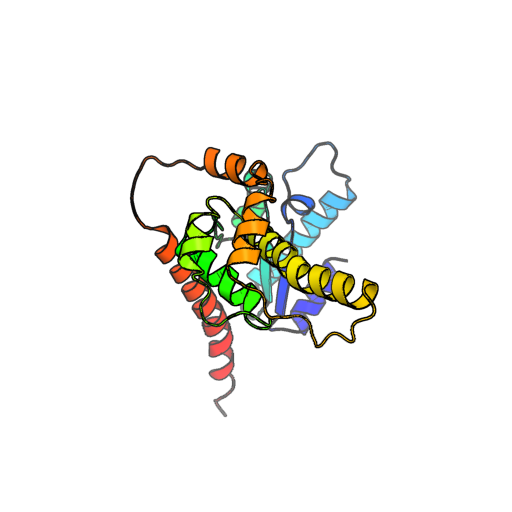09 ASN A C 1
ATOM 877 O O . ASN A 1 109 ? -23.201 1.153 13.361 1.00 88.44 109 ASN A O 1
ATOM 881 N N . ILE A 1 110 ? -21.615 -0.326 12.786 1.00 91.75 110 ILE A N 1
ATOM 882 C CA . ILE A 1 110 ? -20.577 0.693 12.577 1.00 91.75 110 ILE A CA 1
ATOM 883 C C . ILE A 1 110 ? -20.857 1.497 11.297 1.00 91.75 110 ILE A C 1
ATOM 885 O O . ILE A 1 110 ? -20.818 0.968 10.184 1.00 91.75 110 ILE A O 1
ATOM 889 N N . ASP A 1 111 ? -21.049 2.815 11.432 1.00 93.75 111 ASP A N 1
ATOM 890 C CA . ASP A 1 111 ? -21.112 3.725 10.280 1.00 93.75 111 ASP A CA 1
ATOM 891 C C . ASP A 1 111 ? -19.700 4.088 9.785 1.00 93.75 111 ASP A C 1
ATOM 893 O O . ASP A 1 111 ? -19.130 5.135 10.118 1.00 93.75 111 ASP A O 1
ATOM 897 N N . PHE A 1 112 ? -19.139 3.235 8.920 1.00 93.44 112 PHE A N 1
ATOM 898 C CA . PHE A 1 112 ? -17.861 3.495 8.243 1.00 93.44 112 PHE A CA 1
ATOM 899 C C . PHE A 1 112 ? -17.864 4.793 7.428 1.00 93.44 112 PHE A C 1
ATOM 901 O O . PHE A 1 112 ? -16.819 5.427 7.280 1.00 93.44 112 PHE A O 1
ATOM 908 N N . GLY A 1 113 ? -19.025 5.226 6.926 1.00 92.94 113 GLY A N 1
ATOM 909 C CA . GLY A 1 113 ? -19.168 6.490 6.214 1.00 92.94 113 GLY A CA 1
ATOM 910 C C . GLY A 1 113 ? -18.911 7.681 7.132 1.00 92.94 113 GLY A C 1
ATOM 911 O O . GLY A 1 113 ? -18.184 8.598 6.747 1.00 92.94 113 GLY A O 1
ATOM 912 N N . SER A 1 114 ? -19.447 7.653 8.357 1.00 93.25 114 SER A N 1
ATOM 913 C CA . SER A 1 114 ? -19.185 8.665 9.390 1.00 93.25 114 SER A CA 1
ATOM 914 C C . SER A 1 114 ? -17.706 8.736 9.761 1.00 93.25 114 SER A C 1
ATOM 916 O O . SER A 1 114 ? -17.093 9.807 9.686 1.00 93.25 114 SER A O 1
ATOM 918 N N . ILE A 1 115 ? -17.097 7.584 10.056 1.00 93.00 115 ILE A N 1
ATOM 919 C CA . ILE A 1 115 ? -15.670 7.497 10.391 1.00 93.00 115 ILE A CA 1
ATOM 920 C C . ILE A 1 115 ? -14.811 8.025 9.231 1.00 93.00 115 ILE A C 1
ATOM 922 O O . ILE A 1 115 ? -13.921 8.856 9.436 1.00 93.00 115 ILE A O 1
ATOM 926 N N . ALA A 1 116 ? -15.127 7.652 7.988 1.00 93.88 116 ALA A N 1
ATOM 927 C CA . ALA A 1 116 ? -14.396 8.096 6.806 1.00 93.88 116 ALA A CA 1
ATOM 928 C C . ALA A 1 116 ? -14.484 9.612 6.545 1.00 93.88 116 ALA A C 1
ATOM 930 O O . ALA A 1 116 ? -13.543 10.177 5.966 1.00 93.88 116 ALA A O 1
ATOM 931 N N . ARG A 1 117 ? -15.559 10.308 6.968 1.00 93.00 117 ARG A N 1
ATOM 932 C CA . ARG A 1 117 ? -15.609 11.789 6.886 1.00 93.00 117 ARG A CA 1
ATOM 933 C C . ARG A 1 117 ? -14.590 12.425 7.826 1.00 93.00 117 ARG A C 1
ATOM 935 O O . ARG A 1 117 ? -13.928 13.385 7.436 1.00 93.00 117 ARG A O 1
ATOM 942 N N . SER A 1 118 ? -14.439 11.865 9.023 1.00 90.31 118 SER A N 1
ATOM 943 C CA . SER A 1 118 ? -13.494 12.341 10.038 1.00 90.31 118 SER A CA 1
ATOM 944 C C . SER A 1 118 ? -12.033 12.031 9.678 1.00 90.31 118 SER A C 1
ATOM 946 O O . SER A 1 118 ? -11.134 12.772 10.069 1.00 90.31 118 SER A O 1
ATOM 948 N N . CYS A 1 119 ? -11.787 11.011 8.849 1.00 90.12 119 CYS A N 1
ATOM 949 C CA . CYS A 1 119 ? -10.457 10.607 8.367 1.00 90.12 119 CYS A CA 1
ATOM 950 C C . CYS A 1 119 ? -9.959 11.399 7.136 1.00 90.12 119 CYS A C 1
ATOM 952 O O . CYS A 1 119 ? -9.296 10.844 6.258 1.00 90.12 119 CYS A O 1
ATOM 954 N N . LYS A 1 120 ? -10.307 12.685 6.988 1.00 88.81 120 LYS A N 1
ATOM 955 C CA . LYS A 1 120 ? -9.888 13.465 5.807 1.00 88.81 120 LYS A CA 1
ATOM 956 C C . LYS A 1 120 ? -8.356 13.579 5.738 1.00 88.81 120 LYS A C 1
ATOM 958 O O . LYS A 1 120 ? -7.737 14.102 6.664 1.00 88.81 120 LYS A O 1
ATOM 963 N N . GLY A 1 121 ? -7.781 13.158 4.607 1.00 86.50 121 GLY A N 1
ATOM 964 C CA . GLY A 1 121 ? -6.336 13.195 4.343 1.00 86.50 121 GLY A CA 1
ATOM 965 C C . GLY A 1 121 ? -5.553 12.011 4.917 1.00 86.50 121 GLY A C 1
ATOM 966 O O . GLY A 1 121 ? -4.335 12.089 4.990 1.00 86.50 121 GLY A O 1
ATOM 967 N N . TYR A 1 122 ? -6.239 10.956 5.363 1.00 89.56 122 TYR A N 1
ATOM 968 C CA . TYR A 1 122 ? -5.594 9.737 5.849 1.00 89.56 122 TYR A CA 1
ATOM 969 C C . TYR A 1 122 ? -5.198 8.858 4.664 1.00 89.56 122 TYR A C 1
ATOM 971 O O . TYR A 1 122 ? -5.981 8.689 3.727 1.00 89.56 122 TYR A O 1
ATOM 979 N N . THR A 1 123 ? -4.002 8.283 4.736 1.00 91.25 123 THR A N 1
ATOM 980 C CA . THR A 1 123 ? -3.548 7.219 3.834 1.00 91.25 123 THR A CA 1
ATOM 981 C C . THR A 1 123 ? -4.118 5.862 4.263 1.00 91.25 123 THR A C 1
ATOM 983 O O . THR A 1 123 ? -4.681 5.730 5.353 1.00 91.25 123 THR A O 1
ATOM 986 N N . GLY A 1 124 ? -3.957 4.827 3.431 1.00 89.69 124 GLY A N 1
ATOM 987 C CA . GLY A 1 124 ? -4.328 3.458 3.812 1.00 89.69 124 GLY A CA 1
ATOM 988 C C . GLY A 1 124 ? -3.633 2.999 5.101 1.00 89.69 124 GLY A C 1
ATOM 989 O O . GLY A 1 124 ? -4.281 2.433 5.979 1.00 89.69 124 GLY A O 1
ATOM 990 N N . SER A 1 125 ? -2.352 3.340 5.266 1.00 90.69 125 SER A N 1
ATOM 991 C CA . SER A 1 125 ? -1.583 3.042 6.479 1.00 90.69 125 SER A CA 1
ATOM 992 C C . SER A 1 125 ? -2.123 3.775 7.710 1.00 90.69 125 SER A C 1
ATOM 994 O O . SER A 1 125 ? -2.257 3.167 8.768 1.00 90.69 125 SER A O 1
ATOM 996 N N . ASP A 1 126 ? -2.512 5.049 7.579 1.00 92.00 126 ASP A N 1
ATOM 997 C CA . ASP A 1 126 ? -3.109 5.798 8.697 1.00 92.00 126 ASP A CA 1
ATOM 998 C C . ASP A 1 126 ? -4.456 5.195 9.136 1.00 92.00 126 ASP A C 1
ATOM 1000 O O . ASP A 1 126 ? -4.769 5.173 10.329 1.00 92.00 126 ASP A O 1
ATOM 1004 N N . LEU A 1 127 ? -5.265 4.708 8.185 1.00 93.62 127 LEU A N 1
ATOM 1005 C CA . LEU A 1 127 ? -6.524 4.010 8.475 1.00 93.62 127 LEU A CA 1
ATOM 1006 C C . LEU A 1 127 ? -6.276 2.660 9.15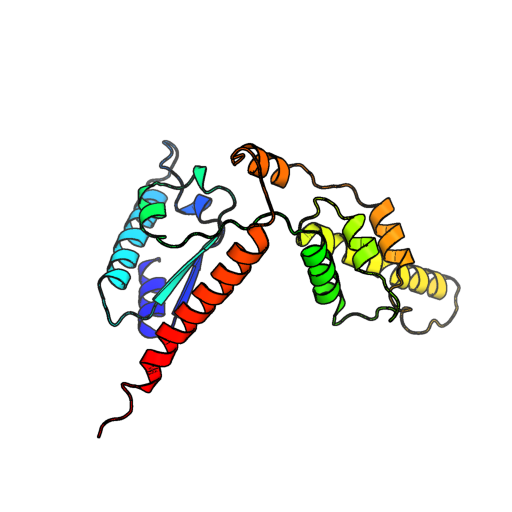6 1.00 93.62 127 LEU A C 1
ATOM 1008 O O . LEU A 1 127 ? -6.969 2.326 10.115 1.00 93.62 127 LEU A O 1
ATOM 1012 N N . PHE A 1 128 ? -5.267 1.911 8.712 1.00 93.31 128 PHE A N 1
ATOM 1013 C CA . PHE A 1 128 ? -4.865 0.663 9.357 1.00 93.31 128 PHE A CA 1
ATOM 1014 C C . PHE A 1 128 ? -4.404 0.895 10.798 1.00 93.31 128 PHE A C 1
ATOM 1016 O O . PHE A 1 128 ? -4.878 0.229 11.721 1.00 93.31 128 PHE A O 1
ATOM 1023 N N . ASP A 1 129 ? -3.557 1.898 11.023 1.00 92.88 129 ASP A N 1
ATOM 1024 C CA . ASP A 1 129 ? -3.101 2.265 12.362 1.00 92.88 129 ASP A CA 1
ATOM 1025 C C . ASP A 1 129 ? -4.238 2.771 13.254 1.00 92.88 129 ASP A C 1
ATOM 1027 O O . ASP A 1 129 ? -4.228 2.540 14.468 1.00 92.88 129 ASP A O 1
ATOM 1031 N N . LEU A 1 130 ? -5.231 3.451 12.676 1.00 93.38 130 LEU A N 1
ATOM 1032 C CA . LEU A 1 130 ? -6.445 3.840 13.384 1.00 93.38 130 LEU A CA 1
ATOM 1033 C C . LEU A 1 130 ? -7.215 2.607 13.874 1.00 93.38 130 LEU A C 1
ATOM 1035 O O . LEU A 1 130 ? -7.517 2.523 15.066 1.00 93.38 130 LEU A O 1
ATOM 1039 N N . CYS A 1 131 ? -7.494 1.649 12.986 1.00 93.50 131 CYS A N 1
ATOM 1040 C CA . CYS A 1 131 ? -8.170 0.397 13.331 1.00 93.50 131 CYS A CA 1
ATOM 1041 C C . CYS A 1 131 ? -7.381 -0.393 14.382 1.00 93.50 131 CYS A C 1
ATOM 1043 O O . CYS A 1 131 ? -7.949 -0.835 15.379 1.00 93.50 131 CYS A O 1
ATOM 1045 N N . LYS A 1 132 ? -6.057 -0.482 14.229 1.00 92.75 132 LYS A N 1
ATOM 1046 C CA . LYS A 1 132 ? -5.161 -1.148 15.181 1.00 92.75 132 LYS A CA 1
ATOM 1047 C C . LYS A 1 132 ? -5.205 -0.513 16.573 1.00 92.75 132 LYS A C 1
ATOM 1049 O O . LYS A 1 132 ? -5.256 -1.222 17.576 1.00 92.75 132 LYS A O 1
ATOM 1054 N N . LYS A 1 133 ? -5.212 0.822 16.661 1.00 92.19 133 LYS A N 1
ATOM 1055 C CA . LYS A 1 133 ? -5.384 1.543 17.936 1.00 92.19 133 LYS A CA 1
ATOM 1056 C C . LYS A 1 133 ? -6.759 1.283 18.541 1.00 92.19 133 LYS A C 1
ATOM 1058 O O . LYS A 1 133 ? -6.858 1.091 19.750 1.00 92.19 133 LYS A O 1
ATOM 1063 N N . ALA A 1 134 ? -7.801 1.269 17.714 1.00 93.50 134 ALA A N 1
ATOM 1064 C CA . ALA A 1 134 ? -9.163 1.026 18.165 1.00 93.50 134 ALA A CA 1
ATOM 1065 C C . ALA A 1 134 ? -9.330 -0.399 18.731 1.00 93.50 134 ALA A C 1
ATOM 1067 O O . ALA A 1 134 ? -9.907 -0.573 19.804 1.00 93.50 134 ALA A O 1
ATOM 1068 N N . ALA A 1 135 ? -8.722 -1.401 18.090 1.00 92.25 135 ALA A N 1
ATOM 1069 C CA . ALA A 1 135 ? -8.705 -2.793 18.549 1.00 92.25 135 ALA A CA 1
ATOM 1070 C C . ALA A 1 135 ? -8.046 -2.980 19.929 1.00 92.25 135 ALA A C 1
ATOM 1072 O O . ALA A 1 135 ? -8.319 -3.954 20.629 1.00 92.25 135 ALA A O 1
ATOM 1073 N N . TYR A 1 136 ? -7.219 -2.028 20.372 1.00 91.44 136 TYR A N 1
ATOM 1074 C CA . TYR A 1 136 ? -6.604 -2.082 21.695 1.00 91.44 136 TYR A CA 1
ATOM 1075 C C . TYR A 1 136 ? -7.587 -1.774 22.836 1.00 91.44 136 TYR A C 1
ATOM 1077 O O . TYR A 1 136 ? -7.337 -2.178 23.971 1.00 91.44 136 TYR A O 1
ATOM 1085 N N . PHE A 1 137 ? -8.705 -1.078 22.583 1.00 92.19 137 PHE A N 1
ATOM 1086 C CA . PHE A 1 137 ? -9.662 -0.736 23.644 1.00 92.19 137 PHE A CA 1
ATOM 1087 C C . PHE A 1 137 ? -10.358 -1.971 24.242 1.00 92.19 137 PHE A C 1
ATOM 1089 O O . PHE A 1 137 ? -10.265 -2.133 25.462 1.00 92.19 137 PHE A O 1
ATOM 1096 N N . PRO A 1 138 ? -10.961 -2.885 23.450 1.00 91.06 138 PRO A N 1
ATOM 1097 C CA . PRO A 1 138 ? -11.521 -4.127 23.988 1.00 91.06 138 PRO A CA 1
ATOM 1098 C C . PRO A 1 138 ? -10.501 -4.982 24.749 1.00 91.06 138 PRO A C 1
ATOM 1100 O O . PRO A 1 138 ? -10.805 -5.519 25.813 1.00 91.06 138 PRO A O 1
ATOM 1103 N N . ILE A 1 139 ? -9.269 -5.068 24.234 1.00 90.06 139 ILE A N 1
ATOM 1104 C CA . ILE A 1 139 ? -8.180 -5.830 24.863 1.00 90.06 139 ILE A CA 1
ATOM 1105 C C . ILE A 1 139 ? -7.788 -5.204 26.204 1.00 90.06 139 ILE A C 1
ATOM 1107 O O . ILE A 1 139 ? -7.602 -5.900 27.198 1.00 90.06 139 ILE A O 1
ATOM 1111 N N . ARG A 1 140 ? -7.677 -3.876 26.264 1.00 89.69 140 ARG A N 1
ATOM 1112 C CA . ARG A 1 140 ? -7.345 -3.171 27.504 1.00 89.69 140 ARG A CA 1
ATOM 1113 C C . ARG A 1 140 ? -8.417 -3.370 28.573 1.00 89.69 140 ARG A C 1
ATOM 1115 O O . ARG A 1 140 ? -8.072 -3.583 29.731 1.00 89.69 140 ARG A O 1
ATOM 1122 N N . GLU A 1 141 ? -9.690 -3.321 28.191 1.00 88.69 141 GLU A N 1
ATOM 1123 C CA . GLU A 1 141 ? -10.799 -3.596 29.107 1.00 88.69 141 GLU A CA 1
ATOM 1124 C C . GLU A 1 141 ? -10.729 -5.025 29.654 1.00 88.69 141 GLU A C 1
ATOM 1126 O O . GLU A 1 141 ? -10.856 -5.210 30.864 1.00 88.69 141 GLU A O 1
ATOM 1131 N N . LEU A 1 142 ? -10.451 -6.014 28.794 1.00 87.94 142 LEU A N 1
ATOM 1132 C CA . LEU A 1 142 ? -10.235 -7.407 29.194 1.00 87.94 142 LEU A CA 1
ATOM 1133 C C . LEU A 1 142 ? -9.131 -7.527 30.257 1.00 87.94 142 LEU A C 1
ATOM 1135 O O . LEU A 1 142 ? -9.367 -8.067 31.337 1.00 87.94 142 LEU A O 1
ATOM 1139 N N . LEU A 1 143 ? -7.957 -6.947 29.996 1.00 87.12 143 LEU A N 1
ATOM 1140 C CA . LEU A 1 143 ? -6.829 -6.966 30.934 1.00 87.12 143 LEU A CA 1
ATOM 1141 C C . LEU A 1 143 ? -7.174 -6.302 32.278 1.00 87.12 143 LEU A C 1
ATOM 1143 O O . LEU A 1 143 ? -6.706 -6.730 33.335 1.00 87.12 143 LEU A O 1
ATOM 1147 N N . ASP A 1 144 ? -7.995 -5.251 32.263 1.00 87.50 144 ASP A N 1
ATOM 1148 C CA . ASP A 1 144 ? -8.453 -4.581 33.480 1.00 87.50 144 ASP A CA 1
ATOM 1149 C C . ASP A 1 144 ? -9.493 -5.414 34.258 1.00 87.50 144 ASP A C 1
ATOM 1151 O O . ASP A 1 144 ? -9.580 -5.276 35.484 1.00 87.50 144 ASP A O 1
ATOM 1155 N N . TYR A 1 145 ? -10.260 -6.289 33.595 1.00 86.00 145 TYR A N 1
ATOM 1156 C CA . TYR A 1 145 ? -11.139 -7.268 34.249 1.00 86.00 145 TYR A CA 1
ATOM 1157 C C . TYR A 1 145 ? -10.352 -8.398 34.915 1.00 86.00 145 TYR A C 1
ATOM 1159 O O . TYR A 1 145 ? -10.620 -8.709 36.081 1.00 86.00 145 TYR A O 1
ATOM 1167 N N . GLU A 1 146 ? -9.355 -8.952 34.222 1.00 84.88 146 GLU A N 1
ATOM 1168 C CA . GLU A 1 146 ? -8.486 -10.010 34.752 1.00 84.88 146 GLU A CA 1
ATOM 1169 C C . GLU A 1 146 ? -7.733 -9.539 35.999 1.00 84.88 146 GLU A C 1
ATOM 1171 O O . GLU A 1 146 ? -7.730 -10.214 37.030 1.00 84.88 146 GLU A O 1
ATOM 1176 N N . LYS A 1 147 ? -7.180 -8.317 35.965 1.00 85.31 147 LYS A N 1
ATOM 1177 C CA . LYS A 1 147 ? -6.528 -7.691 37.131 1.00 85.31 147 LYS A CA 1
ATOM 1178 C C . LYS A 1 147 ? -7.448 -7.550 38.340 1.00 85.31 147 LYS A C 1
ATOM 1180 O O . LYS A 1 147 ? -6.975 -7.549 39.473 1.00 85.31 147 LYS A O 1
ATOM 1185 N N . LYS A 1 148 ? -8.757 -7.409 38.117 1.00 86.19 148 LYS A N 1
ATOM 1186 C CA . LYS A 1 148 ? -9.774 -7.318 39.177 1.00 86.19 148 LYS A CA 1
ATOM 1187 C C . LYS A 1 148 ? -10.246 -8.696 39.659 1.00 86.19 148 LYS A C 1
ATOM 1189 O O . LYS A 1 148 ? -11.210 -8.761 40.419 1.00 86.19 148 LYS A O 1
ATOM 1194 N N . GLY A 1 149 ? -9.592 -9.780 39.232 1.00 78.62 149 GLY A N 1
ATOM 1195 C CA . GLY A 1 149 ? -9.872 -11.148 39.670 1.00 78.62 149 GLY A CA 1
ATOM 1196 C C . GLY A 1 149 ? -11.183 -11.721 39.132 1.00 78.62 149 GLY A C 1
ATOM 1197 O O . GLY A 1 149 ? -11.689 -12.701 39.676 1.00 78.62 149 GLY A O 1
ATOM 1198 N N . LYS A 1 150 ? -11.764 -11.111 38.093 1.00 74.75 150 LYS A N 1
ATOM 1199 C CA . LYS A 1 150 ? -12.952 -11.643 37.420 1.00 74.75 150 LYS A CA 1
ATOM 1200 C C . LYS A 1 150 ? -12.498 -12.562 36.289 1.00 74.75 150 LYS A C 1
ATOM 1202 O O . LYS A 1 150 ? -11.631 -12.176 35.515 1.00 74.75 150 LYS A O 1
ATOM 1207 N N . GLN A 1 151 ? -13.095 -13.751 36.176 1.00 63.25 151 GLN A N 1
ATOM 1208 C CA . GLN A 1 151 ? -12.962 -14.542 34.952 1.00 63.25 151 GLN A CA 1
ATOM 1209 C C . GLN A 1 151 ? -13.673 -13.788 33.838 1.00 63.25 151 GLN A C 1
ATOM 1211 O O . GLN A 1 151 ? -14.886 -13.575 33.903 1.00 63.25 151 GLN A O 1
ATOM 1216 N N . SER A 1 152 ? -12.908 -13.319 32.866 1.00 62.41 152 SER A N 1
ATOM 1217 C CA . SER A 1 152 ? -13.445 -12.565 31.750 1.00 62.41 152 SER A CA 1
ATOM 1218 C C . SER A 1 152 ? -13.657 -13.463 30.532 1.00 62.41 152 SER A C 1
ATOM 1220 O O . SER A 1 152 ? -12.806 -14.302 30.231 1.00 62.41 152 SER A O 1
ATOM 1222 N N . PRO A 1 153 ? -14.790 -13.287 29.833 1.00 72.62 153 PRO A N 1
ATOM 1223 C CA . PRO A 1 153 ? -15.017 -13.885 28.527 1.00 72.62 153 PRO A CA 1
ATOM 1224 C C . PRO A 1 153 ? -14.061 -13.266 27.495 1.00 72.62 153 PRO A C 1
ATOM 1226 O O . PRO A 1 153 ? -13.335 -12.317 27.794 1.00 72.62 153 PRO A O 1
ATOM 1229 N N . GLU A 1 154 ? -14.067 -13.808 26.279 1.00 78.69 154 GLU A N 1
ATOM 1230 C CA . GLU A 1 154 ? -13.343 -13.257 25.127 1.00 78.69 154 GLU A CA 1
ATOM 1231 C C . GLU A 1 154 ? -13.509 -11.725 24.996 1.00 78.69 154 GLU A C 1
ATOM 1233 O O . GLU A 1 154 ? -14.535 -11.183 25.428 1.00 78.69 154 GLU A O 1
ATOM 1238 N N . PRO A 1 155 ? -12.538 -11.013 24.382 1.00 83.69 155 PRO A N 1
ATOM 1239 C CA . PRO A 1 155 ? -12.660 -9.581 24.132 1.00 83.69 155 PRO A CA 1
ATOM 1240 C C . PRO A 1 155 ? -14.004 -9.248 23.477 1.00 83.69 155 PRO A C 1
ATOM 1242 O O . PRO A 1 155 ? -14.420 -9.910 22.521 1.00 83.69 155 PRO A O 1
ATOM 1245 N N . ARG A 1 156 ? -14.677 -8.206 23.980 1.00 89.81 156 ARG A N 1
ATOM 1246 C CA . ARG A 1 156 ? -15.888 -7.685 23.333 1.00 89.81 156 ARG A CA 1
ATOM 1247 C C . ARG A 1 156 ? -15.576 -7.258 21.888 1.00 89.81 156 ARG A C 1
ATOM 1249 O O . ARG A 1 156 ? -14.433 -6.880 21.614 1.00 89.81 156 ARG A O 1
ATOM 1256 N N . PRO A 1 157 ? -16.561 -7.268 20.976 1.00 92.00 157 PRO A N 1
ATOM 1257 C CA . PRO A 1 157 ? -16.354 -6.745 19.632 1.00 92.00 157 PRO A CA 1
ATOM 1258 C C . PRO A 1 157 ? -15.954 -5.262 19.655 1.00 92.00 157 PRO A C 1
ATOM 1260 O O . PRO A 1 157 ? -16.271 -4.511 20.589 1.00 92.00 157 PRO A O 1
ATOM 1263 N N . LEU A 1 158 ? -15.234 -4.855 18.612 1.00 93.50 158 LEU A N 1
ATOM 1264 C CA . LEU A 1 158 ? -14.868 -3.471 18.351 1.00 93.50 158 LEU A CA 1
ATOM 1265 C C . LEU A 1 158 ? -16.129 -2.654 18.051 1.00 93.50 158 LEU A C 1
ATOM 1267 O O . LEU A 1 158 ? -16.885 -2.993 17.142 1.00 93.50 158 LEU A O 1
ATOM 1271 N N . SER A 1 159 ? -16.312 -1.560 18.786 1.00 93.75 159 SER A N 1
ATOM 1272 C CA . SER A 1 159 ? -17.459 -0.662 18.631 1.00 93.75 159 SER A CA 1
ATOM 1273 C C . SER A 1 159 ? -17.103 0.591 17.833 1.00 93.75 159 SER A C 1
ATOM 1275 O O . SER A 1 159 ? -15.934 0.986 17.739 1.00 93.75 159 SER A O 1
ATOM 1277 N N . GLN A 1 160 ? -18.119 1.297 17.329 1.00 93.19 160 GLN A N 1
ATOM 1278 C CA . GLN A 1 160 ? -17.914 2.604 16.690 1.00 93.19 160 GLN A CA 1
ATOM 1279 C C . GLN A 1 160 ? -17.238 3.614 17.638 1.00 93.19 160 GLN A C 1
ATOM 1281 O O . GLN A 1 160 ? -16.373 4.383 17.217 1.00 93.19 160 GLN A O 1
ATOM 1286 N N . LEU A 1 161 ? -17.571 3.576 18.933 1.00 92.56 161 LEU A N 1
ATOM 1287 C CA . LEU A 1 161 ? -16.984 4.464 19.942 1.00 92.56 161 LEU A CA 1
ATOM 1288 C C . LEU A 1 161 ? -15.472 4.260 20.091 1.00 92.56 161 LEU A C 1
ATOM 1290 O O . LEU A 1 161 ? -14.753 5.208 20.399 1.00 92.56 161 LEU A O 1
ATOM 1294 N N . ASP A 1 162 ? -14.971 3.044 19.882 1.00 93.38 162 ASP A N 1
ATOM 1295 C CA . ASP A 1 162 ? -13.536 2.757 19.958 1.00 93.38 162 ASP A CA 1
ATOM 1296 C C . ASP A 1 162 ? -12.781 3.385 18.783 1.00 93.38 162 ASP A C 1
ATOM 1298 O O . ASP A 1 162 ? -11.701 3.950 18.973 1.00 93.38 162 ASP A O 1
ATOM 1302 N N . LEU A 1 163 ? -13.376 3.360 17.584 1.00 92.25 163 LEU A N 1
ATOM 1303 C CA . LEU A 1 163 ? -12.848 4.047 16.401 1.00 92.25 163 LEU A CA 1
ATOM 1304 C C . LEU A 1 163 ? -12.851 5.570 16.595 1.00 92.25 163 LEU A C 1
ATOM 1306 O O . LEU A 1 163 ? -11.862 6.236 16.288 1.00 92.25 163 LEU A O 1
ATOM 1310 N N . GLU A 1 164 ? -13.916 6.132 17.168 1.00 92.81 164 GLU A N 1
ATOM 1311 C CA . GLU A 1 164 ? -14.006 7.567 17.476 1.00 92.81 164 GLU A CA 1
ATOM 1312 C C . GLU A 1 164 ? -13.003 7.996 18.562 1.00 92.81 164 GLU A C 1
ATOM 1314 O O . GLU A 1 164 ? -12.325 9.022 18.429 1.00 92.81 164 GLU A O 1
ATOM 1319 N N . LYS A 1 165 ? -12.819 7.182 19.610 1.00 91.75 165 LYS A N 1
ATOM 1320 C CA . LYS A 1 165 ? -11.769 7.399 20.619 1.00 91.75 165 LYS A CA 1
ATOM 1321 C C . LYS A 1 165 ? -10.377 7.333 19.994 1.00 91.75 165 LYS A C 1
ATOM 1323 O O . LYS A 1 165 ? -9.547 8.207 20.267 1.00 91.75 165 LYS A O 1
ATOM 1328 N N . ALA A 1 166 ? -10.119 6.346 19.136 1.00 91.69 166 ALA A N 1
ATOM 1329 C CA . ALA A 1 166 ? -8.852 6.226 18.421 1.00 91.69 166 ALA A CA 1
ATOM 1330 C C . ALA A 1 166 ? -8.588 7.457 17.539 1.00 91.69 166 ALA A C 1
ATOM 1332 O O . ALA A 1 166 ? -7.471 7.978 17.549 1.00 91.69 166 ALA A O 1
ATOM 1333 N N . LEU A 1 167 ? -9.615 7.988 16.866 1.00 89.50 167 LEU A N 1
ATOM 1334 C CA . LEU A 1 167 ? -9.525 9.219 16.079 1.00 89.50 167 LEU A CA 1
ATOM 1335 C C . LEU A 1 167 ? -9.141 10.425 16.933 1.00 89.50 167 LEU A C 1
ATOM 1337 O O . LEU A 1 167 ? -8.246 11.175 16.549 1.00 89.50 167 LEU A O 1
ATOM 1341 N N . SER A 1 168 ? -9.763 10.583 18.104 1.00 86.25 168 SER A N 1
ATOM 1342 C CA . SER A 1 168 ? -9.453 11.691 19.019 1.00 86.25 168 SER A CA 1
ATOM 1343 C C . SER A 1 168 ? -8.012 11.658 19.549 1.00 86.25 168 SER A C 1
ATOM 1345 O O . SER A 1 168 ? -7.443 12.698 19.876 1.00 86.25 168 SER A O 1
ATOM 1347 N N . THR A 1 169 ? -7.404 10.470 19.595 1.00 81.19 169 THR A N 1
ATOM 1348 C CA . THR A 1 169 ? -6.043 10.262 20.111 1.00 81.19 169 THR A CA 1
ATOM 1349 C C . THR A 1 169 ? -4.986 10.268 18.999 1.00 81.19 169 THR A C 1
ATOM 1351 O O . THR A 1 169 ? -3.796 10.446 19.268 1.00 81.19 169 THR A O 1
ATOM 1354 N N . SER A 1 170 ? -5.383 10.064 17.738 1.00 74.31 170 SER A N 1
ATOM 1355 C CA . SER A 1 170 ? -4.437 9.928 16.632 1.00 74.31 170 SER A CA 1
ATOM 1356 C C . SER A 1 170 ? -3.938 11.289 16.139 1.00 74.31 170 SER A C 1
ATOM 1358 O O . SER A 1 170 ? -4.717 12.177 15.792 1.00 74.31 170 SER A O 1
ATOM 1360 N N . ARG A 1 171 ? -2.612 11.452 16.067 1.00 61.94 171 ARG A N 1
ATOM 1361 C CA . ARG A 1 171 ? -1.975 12.584 15.378 1.00 61.94 171 ARG A CA 1
ATOM 1362 C C . ARG A 1 171 ? -1.965 12.310 13.875 1.00 61.94 171 ARG A C 1
ATOM 1364 O O . ARG A 1 171 ? -1.671 11.195 13.461 1.00 61.94 171 ARG A O 1
ATOM 1371 N N . LYS A 1 172 ? -2.279 13.327 13.072 1.00 61.34 172 LYS A N 1
ATOM 1372 C CA . LYS A 1 172 ? -2.285 13.228 11.607 1.00 61.34 172 LYS A CA 1
ATOM 1373 C C . LYS A 1 172 ? -0.850 13.217 11.072 1.00 61.34 172 LYS A C 1
ATOM 1375 O O . LYS A 1 172 ? -0.086 14.130 11.387 1.00 61.34 172 LYS A O 1
ATOM 1380 N N . THR A 1 173 ? -0.510 12.263 10.213 1.00 56.53 173 THR A N 1
ATOM 1381 C CA . THR A 1 173 ? 0.768 12.245 9.486 1.00 56.53 173 THR A CA 1
ATOM 1382 C C . THR A 1 173 ? 0.620 13.038 8.181 1.00 56.53 173 THR A C 1
ATOM 1384 O O . THR A 1 173 ? 0.514 12.482 7.099 1.00 56.53 173 THR A O 1
ATOM 1387 N N . THR A 1 174 ? 0.543 14.371 8.250 1.00 54.84 174 THR A N 1
ATOM 1388 C CA . THR A 1 174 ? 0.213 15.218 7.076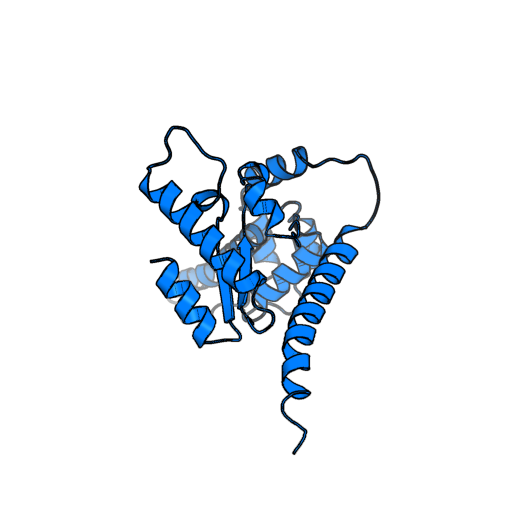 1.00 54.84 174 THR A CA 1
ATOM 1389 C C . THR A 1 174 ? 1.401 15.606 6.192 1.00 54.84 174 THR A C 1
ATOM 1391 O O . THR A 1 174 ? 1.248 16.468 5.327 1.00 54.84 174 THR A O 1
ATOM 1394 N N . VAL A 1 175 ? 2.600 15.071 6.436 1.00 54.22 175 VAL A N 1
ATOM 1395 C CA . VAL A 1 175 ? 3.826 15.656 5.866 1.00 54.22 175 VAL A CA 1
ATOM 1396 C C . VAL A 1 175 ? 4.103 15.150 4.447 1.00 54.22 175 VAL A C 1
ATOM 1398 O O . VAL A 1 175 ? 4.275 15.971 3.556 1.00 54.22 175 VAL A O 1
ATOM 1401 N N . ALA A 1 176 ? 4.047 13.838 4.197 1.00 52.12 176 ALA A N 1
ATOM 1402 C CA . ALA A 1 176 ? 4.443 13.280 2.897 1.00 52.12 176 ALA A CA 1
ATOM 1403 C C . ALA A 1 176 ? 3.410 13.516 1.773 1.00 52.12 176 ALA A C 1
ATOM 1405 O O . ALA A 1 176 ? 3.769 13.876 0.657 1.00 52.12 176 ALA A O 1
ATOM 1406 N N . ALA A 1 177 ? 2.111 13.380 2.063 1.00 53.88 177 ALA A N 1
ATOM 1407 C CA . ALA A 1 177 ? 1.069 13.473 1.033 1.00 53.88 177 ALA A CA 1
ATOM 1408 C C . ALA A 1 177 ? 0.824 14.908 0.521 1.00 53.88 177 ALA A C 1
ATOM 1410 O O . ALA A 1 177 ? 0.469 15.114 -0.639 1.00 53.88 177 ALA A O 1
ATOM 1411 N N . ASN A 1 178 ? 1.030 15.919 1.373 1.00 54.12 178 ASN A N 1
ATOM 1412 C CA . ASN A 1 178 ? 0.833 17.319 0.987 1.00 54.12 178 ASN A CA 1
ATOM 1413 C C . ASN A 1 178 ? 1.908 17.824 0.021 1.00 54.12 178 ASN A C 1
ATOM 1415 O O . ASN A 1 178 ? 1.615 18.698 -0.791 1.00 54.12 178 ASN A O 1
ATOM 1419 N N . GLU A 1 179 ? 3.134 17.308 0.115 1.00 55.84 179 GLU A N 1
ATOM 1420 C CA . GLU A 1 179 ? 4.243 17.721 -0.748 1.00 55.84 179 GLU A CA 1
ATOM 1421 C C . GLU A 1 179 ? 4.017 17.250 -2.193 1.00 55.84 179 GLU A C 1
ATOM 1423 O O . GLU A 1 179 ? 4.188 18.028 -3.131 1.00 55.84 179 GLU A O 1
ATOM 1428 N N . TYR A 1 180 ? 3.465 16.044 -2.356 1.00 54.56 180 TYR A N 1
ATOM 1429 C CA . TYR A 1 180 ? 3.074 15.475 -3.646 1.00 54.56 180 TYR A CA 1
ATOM 1430 C C . TYR A 1 180 ? 1.919 16.225 -4.321 1.00 54.56 180 TYR A C 1
ATOM 1432 O O . TYR A 1 180 ? 2.028 16.660 -5.467 1.00 54.56 180 TYR A O 1
ATOM 1440 N N . CYS A 1 181 ? 0.823 16.469 -3.589 1.00 53.66 181 CYS A N 1
ATOM 1441 C CA . CYS A 1 181 ? -0.329 17.201 -4.130 1.00 53.66 181 CYS A CA 1
ATOM 1442 C C . CYS A 1 181 ? -0.002 18.650 -4.523 1.00 53.66 181 CYS A C 1
ATOM 1444 O O . CYS A 1 181 ? -0.733 19.250 -5.312 1.00 53.66 181 CYS A O 1
ATOM 1446 N N . ARG A 1 182 ? 1.062 19.242 -3.966 1.00 53.44 182 ARG A N 1
ATOM 1447 C CA . ARG A 1 182 ? 1.469 20.616 -4.288 1.00 53.44 182 ARG A CA 1
ATOM 1448 C C . ARG A 1 182 ? 2.216 20.722 -5.613 1.00 53.44 182 ARG A C 1
ATOM 1450 O O . ARG A 1 182 ? 2.161 21.783 -6.227 1.00 53.44 182 ARG A O 1
ATOM 1457 N N . MET A 1 183 ? 2.899 19.658 -6.033 1.00 46.78 183 MET A N 1
ATOM 1458 C CA . MET A 1 183 ? 3.660 19.638 -7.284 1.00 46.78 183 MET A CA 1
ATOM 1459 C C . MET A 1 183 ? 2.763 19.430 -8.517 1.00 46.78 183 MET A C 1
ATOM 1461 O O . MET A 1 183 ? 3.095 19.936 -9.583 1.00 46.78 183 MET A O 1
ATOM 1465 N N . ASN A 1 184 ? 1.596 18.790 -8.358 1.00 46.34 184 ASN A N 1
ATOM 1466 C CA . ASN A 1 184 ? 0.696 18.409 -9.456 1.00 46.34 184 ASN A CA 1
ATOM 1467 C C . ASN A 1 184 ? -0.648 19.172 -9.464 1.00 46.34 184 ASN A C 1
ATOM 1469 O O . ASN A 1 184 ? -1.697 18.556 -9.615 1.00 46.34 184 ASN A O 1
ATOM 1473 N N . GLN A 1 185 ? -0.680 20.505 -9.317 1.00 35.50 185 GLN A N 1
ATOM 1474 C CA . GLN A 1 185 ? -1.925 21.259 -9.573 1.00 35.50 185 GLN A CA 1
ATOM 1475 C C . GLN A 1 185 ? -2.062 21.663 -11.053 1.00 35.50 185 GLN A C 1
ATOM 1477 O O . GLN A 1 185 ? -1.486 22.677 -11.449 1.00 35.50 185 GLN A O 1
ATOM 1482 N N . PRO A 1 186 ? -2.906 20.992 -11.860 1.00 39.53 186 PRO A N 1
ATOM 1483 C CA . PRO A 1 186 ? -3.622 21.659 -12.928 1.00 39.53 186 PRO A CA 1
ATOM 1484 C C . PRO A 1 186 ? -4.848 22.376 -12.343 1.00 39.53 186 PRO A C 1
ATOM 1486 O O . PRO A 1 186 ? -5.562 21.881 -11.469 1.00 39.53 186 PRO A O 1
ATOM 1489 N N . SER A 1 187 ? -5.081 23.587 -12.830 1.00 34.84 187 SER A N 1
ATOM 1490 C CA . SER A 1 187 ? -6.249 24.410 -12.540 1.00 34.84 187 SER A CA 1
ATOM 1491 C C . SER A 1 187 ? -7.568 23.667 -12.812 1.00 34.84 187 SER A C 1
ATOM 1493 O O . SER A 1 187 ? -7.866 23.348 -13.956 1.00 34.84 187 SER A O 1
ATOM 1495 N N . SER A 1 188 ? -8.361 23.473 -11.750 1.00 37.78 188 SER A N 1
ATOM 1496 C CA . SER A 1 188 ? -9.823 23.269 -11.713 1.00 37.78 188 SER A CA 1
ATOM 1497 C C . SER A 1 188 ? -10.470 22.233 -12.652 1.00 37.78 188 SER A C 1
ATOM 1499 O O . SER A 1 188 ? -10.613 22.482 -13.844 1.00 37.78 188 SER A O 1
ATOM 1501 N N . SER A 1 189 ? -11.063 21.184 -12.060 1.00 37.00 189 SER A N 1
ATOM 1502 C CA . SER A 1 189 ? -12.507 20.830 -12.096 1.00 37.00 189 SER A CA 1
ATOM 1503 C C . SER A 1 189 ? -12.780 19.311 -12.145 1.00 37.00 189 SER A C 1
ATOM 1505 O O . SER A 1 189 ? -12.242 18.599 -12.977 1.00 37.00 189 SER A O 1
ATOM 1507 N N . GLY A 1 190 ? -13.655 18.851 -11.238 1.00 39.84 190 GLY A N 1
ATOM 1508 C CA . GLY A 1 190 ? -14.623 17.762 -11.455 1.00 39.84 190 GLY A CA 1
ATOM 1509 C C . GLY A 1 190 ? -14.140 16.306 -11.543 1.00 39.84 190 GLY A C 1
ATOM 1510 O O . GLY A 1 190 ? -13.629 15.880 -12.568 1.00 39.84 190 GLY A O 1
ATOM 1511 N N . ASP A 1 191 ? -14.432 15.523 -10.497 1.00 41.25 191 ASP A N 1
ATOM 1512 C CA . ASP A 1 191 ? -15.008 14.154 -10.550 1.00 41.25 191 ASP A CA 1
ATOM 1513 C C . ASP A 1 191 ? -14.397 13.095 -11.507 1.00 41.25 191 ASP A C 1
ATOM 1515 O O . ASP A 1 191 ? -15.074 12.162 -11.929 1.00 41.25 191 ASP A O 1
ATOM 1519 N N . SER A 1 192 ? -13.111 13.214 -11.857 1.00 44.62 192 SER A N 1
ATOM 1520 C CA . SER A 1 192 ? -12.464 12.388 -12.900 1.00 44.62 192 SER A CA 1
ATOM 1521 C C . SER A 1 192 ? -11.546 11.271 -12.368 1.00 44.62 192 SER A C 1
ATOM 1523 O O . SER A 1 192 ? -11.024 10.482 -13.155 1.00 44.62 192 SER A O 1
ATOM 1525 N N . GLY A 1 193 ? -11.332 11.192 -11.048 1.00 46.72 193 GLY A N 1
ATOM 1526 C CA . GLY A 1 193 ? -10.366 10.270 -10.426 1.00 46.72 193 GLY A CA 1
ATOM 1527 C C . GLY A 1 193 ? -10.821 8.807 -10.399 1.00 46.72 193 GLY A C 1
ATOM 1528 O O . GLY A 1 193 ? -10.075 7.926 -10.820 1.00 46.72 193 GLY A O 1
ATOM 1529 N N . ASP A 1 194 ? -12.071 8.552 -9.996 1.00 48.50 194 ASP A N 1
ATOM 1530 C CA . ASP A 1 194 ? -12.624 7.190 -9.885 1.00 48.50 194 ASP A CA 1
ATOM 1531 C C . ASP A 1 194 ? -12.694 6.497 -11.258 1.00 48.50 194 ASP A C 1
ATOM 1533 O O . ASP A 1 194 ? -12.436 5.298 -11.374 1.00 48.50 194 ASP A O 1
ATOM 1537 N N . TYR A 1 195 ? -12.964 7.258 -12.327 1.00 53.28 195 TYR A N 1
ATOM 1538 C CA . TYR A 1 195 ? -12.933 6.742 -13.696 1.00 53.28 195 TYR A CA 1
ATOM 1539 C C . TYR A 1 195 ? -11.520 6.376 -14.146 1.00 53.28 195 TYR A C 1
ATOM 1541 O O . TYR A 1 195 ? -11.379 5.377 -14.838 1.00 53.28 195 TYR A O 1
ATOM 1549 N N . GLN A 1 196 ? -10.482 7.122 -13.752 1.00 51.62 196 GLN A N 1
ATOM 1550 C CA . GLN A 1 196 ? -9.100 6.790 -14.116 1.00 51.62 196 GLN A CA 1
ATOM 1551 C C . GLN A 1 196 ? -8.588 5.562 -13.370 1.00 51.62 196 GLN A C 1
ATOM 1553 O O . GLN A 1 196 ? -7.978 4.706 -13.999 1.00 51.62 196 GLN A O 1
ATOM 1558 N N . VAL A 1 197 ? -8.875 5.425 -12.072 1.00 54.00 197 VAL A N 1
ATOM 1559 C CA . VAL A 1 197 ? -8.448 4.249 -11.294 1.00 54.00 197 VAL A CA 1
ATOM 1560 C C . VAL A 1 197 ? -9.217 3.003 -11.730 1.00 54.00 197 VAL A C 1
ATOM 1562 O O . VAL A 1 197 ? -8.615 1.959 -11.970 1.00 54.00 197 VAL A O 1
ATOM 1565 N N 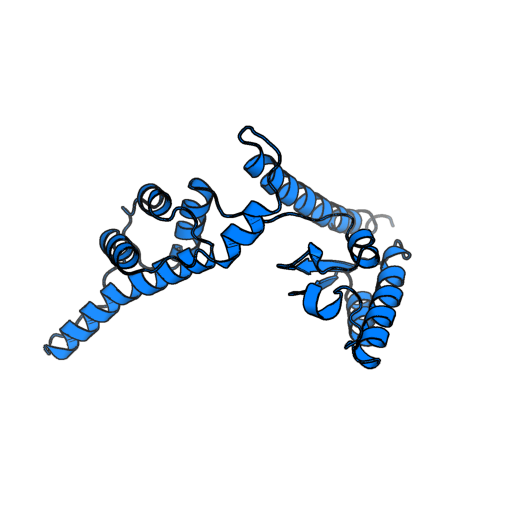. GLN A 1 198 ? -10.535 3.097 -11.927 1.00 52.50 198 GLN A N 1
ATOM 1566 C CA . GLN A 1 198 ? -11.323 1.967 -12.420 1.00 52.50 198 GLN A CA 1
ATOM 1567 C C . GLN A 1 198 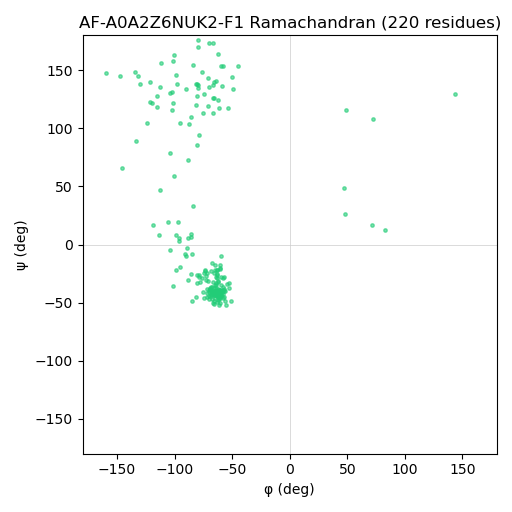? -10.981 1.625 -13.878 1.00 52.50 198 GLN A C 1
ATOM 1569 O O . GLN A 1 198 ? -10.944 0.447 -14.235 1.00 52.50 198 GLN A O 1
ATOM 1574 N N . ALA A 1 199 ? -10.695 2.623 -14.724 1.00 58.34 199 ALA A N 1
ATOM 1575 C CA . ALA A 1 199 ? -10.188 2.392 -16.074 1.00 58.34 199 ALA A CA 1
ATOM 1576 C C . ALA A 1 199 ? -8.802 1.751 -16.043 1.00 58.34 199 ALA A C 1
ATOM 1578 O O . ALA A 1 199 ? -8.586 0.820 -16.803 1.00 58.34 199 ALA A O 1
ATOM 1579 N N . ALA A 1 200 ? -7.914 2.165 -15.139 1.00 58.12 200 ALA A N 1
ATOM 1580 C CA . ALA A 1 200 ? -6.598 1.569 -14.942 1.00 58.12 200 ALA A CA 1
ATOM 1581 C C . ALA A 1 200 ? -6.694 0.114 -14.475 1.00 58.12 200 ALA A C 1
ATOM 1583 O O . ALA A 1 200 ? -6.023 -0.745 -15.031 1.00 58.12 200 ALA A O 1
ATOM 1584 N N . ILE A 1 201 ? -7.570 -0.197 -13.516 1.00 68.50 201 ILE A N 1
ATOM 1585 C CA . ILE A 1 201 ? -7.816 -1.575 -13.063 1.00 68.50 201 ILE A CA 1
ATOM 1586 C C . ILE A 1 201 ? -8.415 -2.413 -14.194 1.00 68.50 201 ILE A C 1
ATOM 1588 O O . ILE A 1 201 ? -8.047 -3.575 -14.357 1.00 68.50 201 ILE A O 1
ATOM 1592 N N . ASN A 1 202 ? -9.316 -1.842 -14.993 1.00 62.12 202 ASN A N 1
ATOM 1593 C CA . ASN A 1 202 ? -9.915 -2.535 -16.129 1.00 62.12 202 ASN A CA 1
ATOM 1594 C C . ASN A 1 202 ? -8.921 -2.718 -17.284 1.00 62.12 202 ASN A C 1
ATOM 1596 O O . ASN A 1 202 ? -8.928 -3.773 -17.905 1.00 62.12 202 ASN A O 1
ATOM 1600 N N . GLU A 1 203 ? -8.066 -1.737 -17.566 1.00 64.94 203 GLU A N 1
ATOM 1601 C CA . GLU A 1 203 ? -6.943 -1.820 -18.510 1.00 64.94 203 GLU A CA 1
ATOM 1602 C C . GLU A 1 203 ? -5.943 -2.872 -18.045 1.00 64.94 203 GLU A C 1
ATOM 1604 O O . GLU A 1 203 ? -5.599 -3.765 -18.808 1.00 64.94 203 GLU A O 1
ATOM 1609 N N . PHE A 1 204 ? -5.558 -2.847 -16.770 1.00 68.00 204 PHE A N 1
ATOM 1610 C CA . PHE A 1 204 ? -4.674 -3.835 -16.166 1.00 68.00 204 PHE A CA 1
ATOM 1611 C C . PHE A 1 204 ? -5.284 -5.237 -16.224 1.00 68.00 204 PHE A C 1
ATOM 1613 O O . PHE A 1 204 ? -4.630 -6.186 -16.647 1.00 68.00 204 PHE A O 1
ATOM 1620 N N . SER A 1 205 ? -6.569 -5.370 -15.888 1.00 67.00 205 SER A N 1
ATOM 1621 C CA . SER A 1 205 ? -7.300 -6.635 -15.992 1.00 67.00 205 SER A CA 1
ATOM 1622 C C . SER A 1 205 ? -7.384 -7.104 -17.442 1.00 67.00 205 SER A C 1
ATOM 1624 O O . SER A 1 205 ? -7.154 -8.276 -17.702 1.00 67.00 205 SER A O 1
ATOM 1626 N N . LYS A 1 206 ? -7.645 -6.214 -18.407 1.00 65.38 206 LYS A N 1
ATOM 1627 C CA . LYS A 1 206 ? -7.640 -6.538 -19.842 1.00 65.38 206 LYS A CA 1
ATOM 1628 C C . LYS A 1 206 ? -6.253 -6.915 -20.347 1.00 65.38 206 LYS A C 1
ATOM 1630 O O . LYS A 1 206 ? -6.165 -7.812 -21.172 1.00 65.38 206 LYS A O 1
ATOM 1635 N N . LEU A 1 207 ? -5.190 -6.273 -19.870 1.00 64.81 207 LEU A N 1
ATOM 1636 C CA . LEU A 1 207 ? -3.810 -6.575 -20.244 1.00 64.81 207 LEU A CA 1
ATOM 1637 C C . LEU A 1 207 ? -3.411 -7.959 -19.722 1.00 64.81 207 LEU A C 1
ATOM 1639 O O . LEU A 1 207 ? -2.934 -8.792 -20.489 1.00 64.81 207 LEU A O 1
ATOM 1643 N N . MET A 1 208 ? -3.713 -8.231 -18.451 1.00 64.19 208 MET A N 1
ATOM 1644 C CA . MET A 1 208 ? -3.520 -9.537 -17.820 1.00 64.19 208 MET A CA 1
ATOM 1645 C C . MET A 1 208 ? -4.337 -10.621 -18.527 1.00 64.19 208 MET A C 1
ATOM 1647 O O . MET A 1 208 ? -3.807 -11.674 -18.865 1.00 64.19 208 MET A O 1
ATOM 1651 N N . ILE A 1 209 ? -5.613 -10.351 -18.819 1.00 61.81 209 ILE A N 1
ATOM 1652 C CA . ILE A 1 209 ? -6.506 -11.285 -19.512 1.00 61.81 209 ILE A CA 1
ATOM 1653 C C . ILE A 1 209 ? -6.090 -11.470 -20.974 1.00 61.81 209 ILE A C 1
ATOM 1655 O O . ILE A 1 209 ? -6.155 -12.585 -21.457 1.00 61.81 209 ILE A O 1
ATOM 1659 N N . SER A 1 210 ? -5.623 -10.447 -21.687 1.00 58.28 210 SER A N 1
ATOM 1660 C CA . SER A 1 210 ? -5.171 -10.557 -23.084 1.00 58.28 210 SER A CA 1
ATOM 1661 C C . SER A 1 210 ? -3.887 -11.381 -23.195 1.00 58.28 210 SER A C 1
ATOM 1663 O O . SER A 1 210 ? -3.808 -12.310 -24.000 1.00 58.28 210 SER A O 1
ATOM 1665 N N . GLN A 1 211 ? -2.917 -11.132 -22.306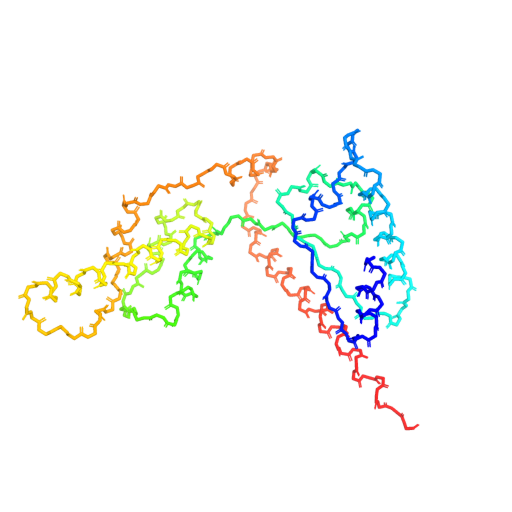 1.00 56.72 211 GLN A N 1
ATOM 1666 C CA . GLN A 1 211 ? -1.715 -11.963 -22.207 1.00 56.72 211 GLN A CA 1
ATOM 1667 C C . GLN A 1 211 ? -2.027 -13.393 -21.739 1.00 56.72 211 GLN A C 1
ATOM 1669 O O . GLN A 1 211 ? -1.282 -14.312 -22.079 1.00 56.72 211 GLN A O 1
ATOM 1674 N N . MET A 1 212 ? -3.138 -13.602 -21.017 1.00 52.75 212 MET A N 1
ATOM 1675 C CA . MET A 1 212 ? -3.609 -14.932 -20.628 1.00 52.75 212 MET A CA 1
ATOM 1676 C C . MET A 1 212 ? -4.533 -15.622 -21.650 1.00 52.75 212 MET A C 1
ATOM 1678 O O . MET A 1 212 ? -4.514 -16.839 -21.725 1.00 52.75 212 MET A O 1
ATOM 1682 N N . ILE A 1 213 ? -5.339 -14.924 -22.451 1.00 51.97 213 ILE A N 1
ATOM 1683 C CA . ILE A 1 213 ? -6.269 -15.533 -23.425 1.00 51.97 213 ILE A CA 1
ATOM 1684 C C . ILE A 1 213 ? -5.518 -15.988 -24.678 1.00 51.97 213 ILE A C 1
ATOM 1686 O O . ILE A 1 213 ? -5.827 -17.057 -25.203 1.00 51.97 213 ILE A O 1
ATOM 1690 N N . ASN A 1 214 ? -4.451 -15.285 -25.072 1.00 47.19 214 ASN A N 1
ATOM 1691 C CA . ASN A 1 214 ? -3.495 -15.809 -26.055 1.00 47.19 214 ASN A CA 1
ATOM 1692 C C . ASN A 1 214 ? -2.818 -17.127 -25.595 1.00 47.19 214 ASN A C 1
ATOM 1694 O O . ASN A 1 214 ? -2.165 -17.777 -26.401 1.00 47.19 214 ASN A O 1
ATOM 1698 N N . LEU A 1 215 ? -2.981 -17.569 -24.331 1.00 48.53 215 LEU A N 1
ATOM 1699 C CA . LEU A 1 215 ? -2.558 -18.906 -23.873 1.00 48.53 215 LEU A CA 1
ATOM 1700 C C . LEU A 1 215 ? -3.478 -20.041 -24.356 1.00 48.53 215 LEU A C 1
ATOM 1702 O O . LEU A 1 215 ? -3.031 -21.186 -24.384 1.00 48.53 215 LEU A O 1
ATOM 1706 N N . GLN A 1 216 ? -4.754 -19.776 -24.671 1.00 43.66 216 GLN A N 1
ATOM 1707 C CA . GLN A 1 216 ? -5.732 -20.835 -24.972 1.00 43.66 216 GLN A CA 1
ATOM 1708 C C . GLN A 1 216 ? -5.951 -21.078 -26.470 1.00 43.66 216 GLN A C 1
ATOM 1710 O O . GLN A 1 216 ? -6.356 -22.178 -26.833 1.00 43.66 216 GLN A O 1
ATOM 1715 N N . SER A 1 217 ? -5.652 -20.113 -27.343 1.00 43.75 217 SER A N 1
ATOM 1716 C CA . SER A 1 217 ? -5.808 -20.290 -28.796 1.00 43.75 217 SER A CA 1
ATOM 1717 C C . SER A 1 217 ? -4.658 -21.059 -29.457 1.00 43.75 217 SER A C 1
ATOM 1719 O O . SER A 1 217 ? -4.896 -21.738 -30.444 1.00 43.75 217 SER A O 1
ATOM 1721 N N . ASP A 1 218 ? -3.446 -21.036 -28.891 1.00 47.50 218 ASP A N 1
ATOM 1722 C CA . ASP A 1 218 ? -2.269 -21.731 -29.457 1.00 47.50 218 ASP A CA 1
ATOM 1723 C C . ASP A 1 218 ? -2.119 -23.192 -28.982 1.00 47.50 218 ASP A C 1
ATOM 1725 O O . ASP A 1 218 ? -1.128 -23.856 -29.282 1.00 47.50 218 ASP A O 1
ATOM 1729 N N . SER A 1 219 ? -3.091 -23.716 -28.226 1.00 48.12 219 SER A N 1
ATOM 1730 C CA . SER A 1 219 ? -3.108 -25.113 -27.750 1.00 48.12 219 SER A CA 1
ATOM 1731 C C . SER A 1 219 ? -4.234 -25.969 -28.346 1.00 48.12 219 SER A C 1
ATOM 1733 O O . SER A 1 219 ? -4.402 -27.123 -27.948 1.00 48.12 219 SER A O 1
ATOM 1735 N N . GLN A 1 220 ? -4.968 -25.447 -29.334 1.00 44.31 220 GLN A N 1
ATOM 1736 C CA . GLN A 1 220 ? -5.899 -26.222 -30.154 1.00 44.31 220 GLN A CA 1
ATOM 1737 C C . GLN A 1 220 ? -5.705 -25.901 -31.635 1.00 44.31 220 GLN A C 1
ATOM 1739 O O . GLN A 1 220 ? -6.370 -25.026 -32.169 1.00 44.31 220 GLN A O 1
ATOM 1744 N N . ASP A 1 221 ? -4.810 -26.637 -32.288 1.00 34.69 221 ASP A N 1
ATOM 1745 C CA . ASP A 1 221 ? -5.110 -27.272 -33.574 1.00 34.69 221 ASP A CA 1
ATOM 1746 C C . ASP A 1 221 ? -4.116 -28.437 -33.815 1.00 34.69 221 ASP A C 1
ATOM 1748 O O . ASP A 1 221 ? -3.012 -28.407 -33.265 1.00 34.69 221 ASP A O 1
ATOM 1752 N N . PRO A 1 222 ? -4.555 -29.513 -34.498 1.00 43.00 222 PRO A N 1
ATOM 1753 C CA . PRO A 1 222 ? -4.076 -30.895 -34.318 1.00 43.00 222 PRO A CA 1
ATOM 1754 C C . PRO A 1 222 ? -2.718 -31.248 -34.939 1.00 43.00 222 PRO A C 1
ATOM 1756 O O . PRO A 1 222 ? -2.315 -30.623 -35.945 1.00 43.00 222 PRO A O 1
#

Mean predicted aligned error: 12.31 Å

InterPro domains:
  IPR003959 ATPase, AAA-type, core [PF00004] (3-86)
  IPR003960 ATPase, AAA-type, conserved site [PS00674] (59-78)
  IPR027417 P-loop containing nucleoside triphosphate hydrolase [G3DSA:3.40.50.300] (2-174)
  IPR027417 P-loop containing nucleoside triphosphate hydrolase [SSF52540] (4-145)
  IPR041569 AAA ATPase, AAA+ lid domain [PF17862] (109-144)
  IPR051701 Mitochondrial Outer Membrane Translocase MSP1 Subfamily [PTHR45644] (3-180)